Protein AF-A0A2N0L0F8-F1 (afdb_monomer)

Sequence (257 aa):
MRINDVKSLIRQDRSLMFETANQRRSFNNTVQGIMERSAPNRAYSHYPYYFHGVKHGVYRLLEEGHARLNSLHAENVEEERQLEQQERNRREAERRSFLQSRTEPPNLPDPVEFNGRRFVRDRSFTTRLKKIYGNSCQVCGSAIATFESVFDDNRGYAEVHHIRPLGSGHQGPDYPPNMLVLCPNHHAYFDLGTMALNPESLEVYCLELDGELHNKGGLTWVEPGHQFDSECLQYVWGLFRRKLVDHGVDISDAEPD

Foldseek 3Di:
DDPVVVVVVVVVVVVVVVVVVPVDPDDDDDPVSVVVVVDPDDDDDDDDDDDPDDPPPVVVVVVVVVVVVVVVVVVVVVVVVVVVVVVVVVVVVVVVCVVVVPPDDDDDDDDDDDDDDDDDADVVQVVVQQVVLLLAFQQPRDFDADPVCVVDVRRHDWDKAFLQDCDPPSNGDRHQLRIGTHHPVVSVQSVVLQWAADLPQRWIWGQDPVRAIDTSGHGPDDDPPRHHDSVSRVSSVVVSVVVCVVVVYDCCVVDDD

pLDDT: mean 77.43, std 22.07, range [33.34, 98.19]

Nearest PDB structures (foldseek):
  6ghs-assembly1_A-2  TM=9.081E-01  e=5.859E-09  Thermocrispum agreste
  7bkb-assembly1_H  TM=4.885E-01  e=6.587E+00  Methanospirillum hungatei JF-1

Structure (mmCIF, N/CA/C/O backbone):
data_AF-A0A2N0L0F8-F1
#
_entry.id   AF-A0A2N0L0F8-F1
#
loop_
_atom_site.group_PDB
_atom_site.id
_atom_site.type_symbol
_atom_site.label_atom_id
_atom_site.label_alt_id
_atom_site.label_comp_id
_atom_site.label_asym_id
_atom_site.label_entity_id
_atom_site.label_seq_id
_atom_site.pdbx_PDB_ins_code
_atom_site.Cartn_x
_atom_site.Cartn_y
_atom_site.Cartn_z
_atom_site.occupancy
_atom_site.B_iso_or_equiv
_atom_site.auth_seq_id
_atom_site.auth_comp_id
_atom_site.auth_asym_id
_atom_site.auth_atom_id
_atom_site.pdbx_PDB_model_num
ATOM 1 N N . MET A 1 1 ? 23.090 -44.173 -2.860 1.00 44.72 1 MET A N 1
ATOM 2 C CA . MET A 1 1 ? 22.824 -43.143 -1.835 1.00 44.72 1 MET A CA 1
ATOM 3 C C . MET A 1 1 ? 21.804 -42.183 -2.428 1.00 44.72 1 MET A C 1
ATOM 5 O O . MET A 1 1 ? 22.035 -41.732 -3.546 1.00 44.72 1 MET A O 1
ATOM 9 N N . ARG A 1 2 ? 20.623 -42.006 -1.820 1.00 36.94 2 ARG A N 1
ATOM 10 C CA . ARG A 1 2 ? 19.560 -41.179 -2.427 1.00 36.94 2 ARG A CA 1
ATOM 11 C C . ARG A 1 2 ? 19.852 -39.705 -2.132 1.00 36.94 2 ARG A C 1
ATOM 13 O O . ARG A 1 2 ? 20.447 -39.390 -1.111 1.00 36.94 2 ARG A O 1
ATOM 20 N N . ILE A 1 3 ? 19.400 -38.796 -2.997 1.00 38.19 3 ILE A N 1
ATOM 21 C CA . ILE A 1 3 ? 19.601 -37.332 -2.883 1.00 38.19 3 ILE A CA 1
ATOM 22 C C . ILE A 1 3 ? 19.158 -36.764 -1.514 1.00 38.19 3 ILE A C 1
ATOM 24 O O . ILE A 1 3 ? 19.690 -35.755 -1.054 1.00 38.19 3 ILE A O 1
ATOM 28 N N . ASN A 1 4 ? 18.240 -37.444 -0.823 1.00 39.44 4 ASN A N 1
ATOM 29 C CA . ASN A 1 4 ? 17.778 -37.057 0.512 1.00 39.44 4 ASN A CA 1
ATOM 30 C C . ASN A 1 4 ? 18.798 -37.342 1.633 1.00 39.44 4 ASN A C 1
ATOM 32 O O . ASN A 1 4 ? 18.760 -36.657 2.652 1.00 39.44 4 ASN A O 1
ATOM 36 N N . ASP A 1 5 ? 19.750 -38.256 1.426 1.00 44.94 5 ASP A N 1
ATOM 37 C CA . ASP A 1 5 ? 20.789 -38.598 2.412 1.00 44.94 5 ASP A CA 1
ATOM 38 C C . ASP A 1 5 ? 21.931 -37.561 2.429 1.00 44.94 5 ASP A C 1
ATOM 40 O O . ASP A 1 5 ? 22.636 -37.414 3.420 1.00 44.94 5 ASP A O 1
ATOM 44 N N . VAL A 1 6 ? 22.100 -36.792 1.346 1.00 44.88 6 VAL A N 1
ATOM 45 C CA . VAL A 1 6 ? 23.117 -35.726 1.246 1.00 44.88 6 VAL A CA 1
ATOM 46 C C . VAL A 1 6 ? 22.636 -34.436 1.927 1.00 44.88 6 VAL A C 1
ATOM 48 O O . VAL A 1 6 ? 23.426 -33.702 2.515 1.00 44.88 6 VAL A O 1
ATOM 51 N N . LYS A 1 7 ? 21.322 -34.174 1.922 1.00 40.56 7 LYS A N 1
ATOM 52 C CA . LYS A 1 7 ? 20.734 -32.973 2.542 1.00 40.56 7 LYS A CA 1
ATOM 53 C C . LYS A 1 7 ? 20.669 -33.044 4.075 1.00 40.56 7 LYS A C 1
ATOM 55 O O . LYS A 1 7 ? 20.693 -31.994 4.716 1.00 40.56 7 LYS A O 1
ATOM 60 N N . SER A 1 8 ? 20.608 -34.239 4.671 1.00 44.06 8 SER A N 1
ATOM 61 C CA . SER A 1 8 ? 20.637 -34.405 6.135 1.00 44.06 8 SER A CA 1
ATOM 62 C C . SER A 1 8 ? 22.043 -34.205 6.715 1.00 44.06 8 SER A C 1
ATOM 64 O O . SER A 1 8 ? 22.178 -33.566 7.756 1.00 44.06 8 SER A O 1
ATOM 66 N N . LEU A 1 9 ? 23.083 -34.641 5.995 1.00 39.16 9 LEU A N 1
ATOM 67 C CA . LEU A 1 9 ? 24.487 -34.435 6.368 1.00 39.16 9 LEU A CA 1
ATOM 68 C C . LEU A 1 9 ? 24.890 -32.950 6.321 1.00 39.16 9 LEU A C 1
ATOM 70 O O . LEU A 1 9 ? 25.533 -32.462 7.244 1.00 39.16 9 LEU A O 1
ATOM 74 N N . ILE A 1 10 ? 24.420 -32.194 5.321 1.00 41.56 10 ILE A N 1
ATOM 75 C CA . ILE A 1 10 ? 24.697 -30.747 5.202 1.00 41.56 10 ILE A CA 1
ATOM 76 C C . ILE A 1 10 ? 23.995 -29.922 6.305 1.00 41.56 10 ILE A C 1
ATOM 78 O O . ILE A 1 10 ? 24.484 -28.861 6.693 1.00 41.56 10 ILE A O 1
ATOM 82 N N . ARG A 1 11 ? 22.863 -30.396 6.852 1.00 43.34 11 ARG A N 1
ATOM 83 C CA . ARG A 1 11 ? 22.170 -29.721 7.970 1.00 43.34 11 ARG A CA 1
ATOM 84 C C . ARG A 1 11 ? 22.823 -29.971 9.330 1.00 43.34 11 ARG A C 1
ATOM 86 O O . ARG A 1 11 ? 22.827 -29.054 10.145 1.00 43.34 11 ARG A O 1
ATOM 93 N N . GLN A 1 12 ? 23.379 -31.159 9.570 1.00 43.59 12 GLN A N 1
ATOM 94 C CA . GLN A 1 12 ? 24.063 -31.466 10.834 1.00 43.59 12 GLN A CA 1
ATOM 95 C C . GLN A 1 12 ? 25.415 -30.745 10.965 1.00 43.59 12 GLN A C 1
ATOM 97 O O . GLN A 1 12 ? 25.785 -30.349 12.067 1.00 43.59 12 GLN A O 1
ATOM 102 N N . ASP A 1 13 ? 26.109 -30.481 9.853 1.00 40.56 13 ASP A N 1
ATOM 103 C CA . ASP A 1 13 ? 27.410 -29.794 9.875 1.00 40.56 13 ASP A CA 1
ATOM 104 C C . ASP A 1 13 ? 27.284 -28.273 10.129 1.00 40.56 13 ASP A C 1
ATOM 106 O O . ASP A 1 13 ? 28.128 -27.653 10.778 1.00 40.56 13 ASP A O 1
ATOM 110 N N . ARG A 1 14 ? 26.171 -27.647 9.702 1.00 41.19 14 ARG A N 1
ATOM 111 C CA . ARG A 1 14 ? 25.913 -26.216 9.968 1.00 41.19 14 ARG A CA 1
ATOM 112 C C . ARG A 1 14 ? 25.590 -25.915 11.434 1.00 41.19 14 ARG A C 1
ATOM 114 O O . ARG A 1 14 ? 25.925 -24.820 11.877 1.00 41.19 14 ARG A O 1
ATOM 121 N N . SER A 1 15 ? 24.988 -26.834 12.198 1.00 40.62 15 SER A N 1
ATOM 122 C CA . SER A 1 15 ? 24.676 -26.557 13.613 1.00 40.62 15 SER A CA 1
ATOM 123 C C . SER A 1 15 ? 25.917 -26.645 14.512 1.00 40.62 15 SER A C 1
ATOM 125 O O . SER A 1 15 ? 26.079 -25.818 15.405 1.00 40.62 15 SER A O 1
ATOM 127 N N . LEU A 1 16 ? 26.852 -27.557 14.217 1.00 39.66 16 LEU A N 1
ATOM 128 C CA . LEU A 1 16 ? 28.137 -27.675 14.927 1.00 39.66 16 LEU A CA 1
ATOM 129 C C . LEU A 1 16 ? 29.084 -26.485 14.660 1.00 39.66 16 LEU A C 1
ATOM 131 O O . LEU A 1 16 ? 29.829 -26.064 15.550 1.00 39.66 16 LEU A O 1
ATOM 135 N N . MET A 1 17 ? 29.022 -25.893 13.462 1.00 38.16 17 MET A N 1
ATOM 136 C CA . MET A 1 17 ? 29.807 -24.700 13.107 1.00 38.16 17 MET A CA 1
ATOM 137 C C . MET A 1 17 ? 29.297 -23.405 13.771 1.00 38.16 17 MET A C 1
ATOM 139 O O . MET A 1 17 ? 30.093 -22.509 14.045 1.00 38.16 17 MET A O 1
ATOM 143 N N . PHE A 1 18 ? 27.996 -23.289 14.067 1.00 37.62 18 PHE A N 1
ATOM 144 C CA . PHE A 1 18 ? 27.426 -22.080 14.683 1.00 37.62 18 PHE A CA 1
ATOM 145 C C . PHE A 1 18 ? 27.544 -22.042 16.218 1.00 37.62 18 PHE A C 1
ATOM 147 O O . PHE A 1 18 ? 27.734 -20.962 16.782 1.00 37.62 18 PHE A O 1
ATOM 154 N N . GLU A 1 19 ? 27.519 -23.186 16.910 1.00 35.41 19 GLU A N 1
ATOM 155 C CA . GLU A 1 19 ? 27.662 -23.215 18.379 1.00 35.41 19 GLU A CA 1
ATOM 156 C C . GLU A 1 19 ? 29.094 -22.914 18.853 1.00 35.41 19 GLU A C 1
ATOM 158 O O . GLU A 1 19 ? 29.291 -22.312 19.910 1.00 35.41 19 GLU A O 1
ATOM 163 N N . THR A 1 20 ? 30.112 -23.228 18.046 1.00 37.69 20 THR A N 1
ATOM 164 C CA . THR A 1 20 ? 31.511 -22.877 18.357 1.00 37.69 20 THR A CA 1
ATOM 165 C C . THR A 1 20 ? 31.854 -21.414 18.042 1.00 37.69 20 THR A C 1
ATOM 167 O O . THR A 1 20 ? 32.799 -20.866 18.617 1.00 37.69 20 THR A O 1
ATOM 170 N N . ALA A 1 21 ? 31.063 -20.743 17.196 1.00 37.97 21 ALA A N 1
ATOM 171 C CA . ALA A 1 21 ? 31.288 -19.356 16.788 1.00 37.97 21 ALA A CA 1
ATOM 172 C C . ALA A 1 21 ? 30.823 -18.319 17.832 1.00 37.97 21 ALA A C 1
ATOM 174 O O . ALA A 1 21 ? 31.361 -17.212 17.878 1.00 37.97 21 ALA A O 1
ATOM 175 N N . ASN A 1 22 ? 29.877 -18.664 18.715 1.00 35.78 22 ASN A N 1
ATOM 176 C CA . ASN A 1 22 ? 29.255 -17.700 19.637 1.00 35.78 22 ASN A CA 1
ATOM 177 C C . ASN A 1 22 ? 29.920 -17.590 21.028 1.00 35.78 22 ASN A C 1
ATOM 179 O O . ASN A 1 22 ? 29.546 -16.724 21.816 1.00 35.78 22 ASN A O 1
ATOM 183 N N . GLN A 1 23 ? 30.951 -18.392 21.332 1.00 37.41 23 GLN A N 1
ATOM 184 C CA . GLN A 1 23 ? 31.723 -18.274 22.587 1.00 37.41 23 GLN A CA 1
ATOM 185 C C . GLN A 1 23 ? 32.958 -17.359 22.501 1.00 37.41 23 GLN A C 1
ATOM 187 O O . GLN A 1 23 ? 33.715 -17.243 23.464 1.00 37.41 23 GLN A O 1
ATOM 192 N N . ARG A 1 24 ? 33.183 -16.663 21.381 1.00 36.41 24 ARG A N 1
ATOM 193 C CA . ARG A 1 24 ? 34.299 -15.708 21.245 1.00 36.41 24 ARG A CA 1
ATOM 194 C C . ARG A 1 24 ? 33.826 -14.362 20.711 1.00 36.41 24 ARG A C 1
ATOM 196 O O . ARG A 1 24 ? 34.241 -13.916 19.646 1.00 36.41 24 ARG A O 1
ATOM 203 N N . ARG A 1 25 ? 32.965 -13.685 21.476 1.00 37.09 25 ARG A N 1
ATOM 204 C CA . ARG A 1 25 ? 32.738 -12.246 21.292 1.00 37.09 25 ARG A CA 1
ATOM 205 C C . ARG A 1 25 ? 33.947 -11.440 21.777 1.00 37.09 25 ARG A C 1
ATOM 207 O O . ARG A 1 25 ? 34.487 -11.696 22.848 1.00 37.09 25 ARG A O 1
ATOM 214 N N . SER A 1 26 ? 34.245 -10.406 20.990 1.00 41.53 26 SER A N 1
ATOM 215 C CA . SER A 1 26 ? 35.153 -9.279 21.233 1.00 41.53 26 SER A CA 1
ATOM 216 C C . SER A 1 26 ? 36.640 -9.507 20.968 1.00 41.53 26 SER A C 1
ATOM 218 O O . SER A 1 26 ? 37.426 -9.610 21.899 1.00 41.53 26 SER A O 1
ATOM 220 N N . PHE A 1 27 ? 37.046 -9.452 19.694 1.00 37.75 27 PHE A N 1
ATOM 221 C CA . PHE A 1 27 ? 38.357 -8.904 19.334 1.00 37.75 27 PHE A CA 1
ATOM 222 C C . PHE A 1 27 ? 38.258 -8.140 18.007 1.00 37.75 27 PHE A C 1
ATOM 224 O O . PHE A 1 27 ? 37.829 -8.688 16.996 1.00 37.75 27 PHE A O 1
ATOM 231 N N . ASN A 1 28 ? 38.645 -6.863 18.019 1.00 41.75 28 ASN A N 1
ATOM 232 C CA . ASN A 1 28 ? 38.637 -5.983 16.850 1.00 41.75 28 ASN A CA 1
ATOM 233 C C . ASN A 1 28 ? 39.535 -6.533 15.718 1.00 41.75 28 ASN A C 1
ATOM 235 O O . ASN A 1 28 ? 40.687 -6.918 15.946 1.00 41.75 28 ASN A O 1
ATOM 239 N N . ASN A 1 29 ? 38.998 -6.538 14.493 1.00 48.78 29 ASN A N 1
ATOM 240 C CA . ASN A 1 29 ? 39.645 -7.006 13.260 1.00 48.78 29 ASN A CA 1
ATOM 241 C C . ASN A 1 29 ? 40.185 -5.834 12.427 1.00 48.78 29 ASN A C 1
ATOM 243 O O . ASN A 1 29 ? 39.795 -5.626 11.282 1.00 48.78 29 ASN A O 1
ATOM 247 N N . THR A 1 30 ? 41.099 -5.051 12.992 1.00 51.59 30 THR A N 1
ATOM 248 C CA . THR A 1 30 ? 41.961 -4.165 12.197 1.00 51.59 30 THR A CA 1
ATOM 249 C C . THR A 1 30 ? 43.199 -4.932 11.728 1.00 51.59 30 THR A C 1
ATOM 251 O O . THR A 1 30 ? 43.732 -5.769 12.458 1.00 51.59 30 THR A O 1
ATOM 254 N N . VAL A 1 31 ? 43.691 -4.630 10.518 1.00 44.66 31 VAL A N 1
ATOM 255 C CA . VAL A 1 31 ? 44.901 -5.245 9.922 1.00 44.66 31 VAL A CA 1
ATOM 256 C C . VAL A 1 31 ? 46.109 -5.136 10.866 1.00 44.66 31 VAL A C 1
ATOM 258 O O . VAL A 1 31 ? 46.883 -6.080 11.011 1.00 44.66 31 VAL A O 1
ATOM 261 N N . GLN A 1 32 ? 46.202 -4.031 11.610 1.00 44.00 32 GLN A N 1
ATOM 262 C CA . GLN A 1 32 ? 47.229 -3.801 12.628 1.00 44.00 32 GLN A CA 1
ATOM 263 C C . GLN A 1 32 ? 47.107 -4.749 13.838 1.00 44.00 32 GLN A C 1
ATOM 265 O O . GLN A 1 32 ? 48.113 -5.273 14.309 1.00 44.00 32 GLN A O 1
ATOM 270 N N . GLY A 1 33 ? 45.884 -5.087 14.265 1.00 46.00 33 GLY A N 1
ATOM 271 C CA . GLY A 1 33 ? 45.647 -6.069 15.330 1.00 46.00 33 GLY A CA 1
ATOM 272 C C . GLY A 1 33 ? 45.982 -7.509 14.922 1.00 46.00 33 GLY A C 1
ATOM 273 O O . GLY A 1 33 ? 46.283 -8.345 15.771 1.00 46.00 33 GLY A O 1
ATOM 274 N N . ILE A 1 34 ? 45.971 -7.819 13.621 1.00 51.53 34 ILE A N 1
ATOM 275 C CA . ILE A 1 34 ? 46.416 -9.115 13.084 1.00 51.53 34 ILE A CA 1
ATOM 276 C C . ILE A 1 34 ? 47.955 -9.186 13.050 1.00 51.53 34 ILE A C 1
ATOM 278 O O . ILE A 1 34 ? 48.530 -10.229 13.370 1.00 51.53 34 ILE A O 1
ATOM 282 N N . MET A 1 35 ? 48.632 -8.071 12.759 1.00 43.69 35 MET A N 1
ATOM 283 C CA . MET A 1 35 ? 50.098 -7.991 12.770 1.00 43.69 35 MET A CA 1
ATOM 284 C C . MET A 1 35 ? 50.695 -8.032 14.185 1.00 43.69 35 MET A C 1
ATOM 286 O O . MET A 1 35 ? 51.670 -8.746 14.406 1.00 43.69 35 MET A O 1
ATOM 290 N N . GLU A 1 36 ? 50.083 -7.375 15.174 1.00 46.53 36 GLU A N 1
ATOM 291 C CA . GLU A 1 36 ? 50.548 -7.425 16.574 1.00 46.53 36 GLU A CA 1
ATOM 292 C C . GLU A 1 36 ? 50.383 -8.817 17.210 1.00 46.53 36 GLU A C 1
ATOM 294 O O . GLU A 1 36 ? 51.212 -9.238 18.018 1.00 46.53 36 GLU A O 1
ATOM 299 N N . ARG A 1 37 ? 49.378 -9.597 16.780 1.00 47.88 37 ARG A N 1
ATOM 300 C CA . ARG A 1 37 ? 49.218 -11.016 17.163 1.00 47.88 37 ARG A CA 1
ATOM 301 C C . ARG A 1 37 ? 50.302 -11.935 16.589 1.00 47.88 37 ARG A C 1
ATOM 303 O O . ARG A 1 37 ? 50.449 -13.060 17.060 1.00 47.88 37 ARG A O 1
ATOM 310 N N . SER A 1 38 ? 51.054 -11.452 15.604 1.00 46.53 38 SER A N 1
ATOM 311 C CA . SER A 1 38 ? 52.116 -12.189 14.915 1.00 46.53 38 SER A CA 1
ATOM 312 C C . SER A 1 38 ? 53.516 -11.853 15.458 1.00 46.53 38 SER A C 1
ATOM 314 O O . SER A 1 38 ? 54.516 -12.303 14.900 1.00 46.53 38 SER A O 1
ATOM 316 N N . ALA A 1 39 ? 53.612 -11.075 16.546 1.00 37.06 39 ALA A N 1
ATOM 317 C CA . ALA A 1 39 ? 54.884 -10.720 17.169 1.00 37.06 39 ALA A CA 1
ATOM 318 C C . ALA A 1 39 ? 55.604 -11.962 17.761 1.00 37.06 39 ALA A C 1
ATOM 320 O O . ALA A 1 39 ? 54.985 -12.766 18.464 1.00 37.06 39 ALA A O 1
ATOM 321 N N . PRO A 1 40 ? 56.923 -12.125 17.539 1.00 41.53 40 PRO A N 1
ATOM 322 C CA . PRO A 1 40 ? 57.648 -13.396 17.679 1.00 41.53 40 PRO A CA 1
ATOM 323 C C . PRO A 1 40 ? 58.003 -13.813 19.122 1.00 41.53 40 PRO A C 1
ATOM 325 O O . PRO A 1 40 ? 58.909 -14.617 19.315 1.00 41.53 40 PRO A O 1
ATOM 328 N N . ASN A 1 41 ? 57.322 -13.298 20.152 1.00 43.06 41 ASN A N 1
ATOM 329 C CA . ASN A 1 41 ? 57.756 -13.450 21.548 1.00 43.06 41 ASN A CA 1
ATOM 330 C C . ASN A 1 41 ? 56.686 -14.046 22.479 1.00 43.06 41 ASN A C 1
ATOM 332 O O . ASN A 1 41 ? 56.414 -13.527 23.561 1.00 43.06 41 ASN A O 1
ATOM 336 N N . ARG A 1 42 ? 56.093 -15.182 22.087 1.00 36.28 42 ARG A N 1
ATOM 337 C CA . ARG A 1 42 ? 55.378 -16.060 23.028 1.00 36.28 42 ARG A CA 1
ATOM 338 C C . ARG A 1 42 ? 56.147 -17.370 23.173 1.00 36.28 42 ARG A C 1
ATOM 340 O O . ARG A 1 42 ? 56.314 -18.106 22.206 1.00 36.28 42 ARG A O 1
ATOM 347 N N . ALA A 1 43 ? 56.640 -17.612 24.387 1.00 35.94 43 ALA A N 1
ATOM 348 C CA . ALA A 1 43 ? 57.434 -18.776 24.753 1.00 35.94 43 ALA A CA 1
ATOM 349 C C . ALA A 1 43 ? 56.709 -20.074 24.365 1.00 35.94 43 ALA A C 1
ATOM 351 O O . ALA A 1 43 ? 55.659 -20.408 24.918 1.00 35.94 43 ALA A O 1
ATOM 352 N N . TYR A 1 44 ? 57.280 -20.791 23.397 1.00 36.78 44 TYR A N 1
ATOM 353 C CA . TYR A 1 44 ? 56.867 -22.141 23.046 1.00 36.78 44 TYR A CA 1
ATOM 354 C C . TYR A 1 44 ? 57.127 -23.054 24.245 1.00 36.78 44 TYR A C 1
ATOM 356 O O . TYR A 1 44 ? 58.271 -23.278 24.641 1.00 36.78 44 TYR A O 1
ATOM 364 N N . SER A 1 45 ? 56.049 -23.579 24.826 1.00 34.62 45 SER A N 1
ATOM 365 C CA . SER A 1 45 ? 56.124 -24.707 25.746 1.00 34.62 45 SER A CA 1
ATOM 366 C C . SER A 1 45 ? 56.736 -25.893 24.997 1.00 34.62 45 SER A C 1
ATOM 368 O O . SER A 1 45 ? 56.239 -26.324 23.956 1.00 34.62 45 SER A O 1
ATOM 370 N N . HIS A 1 46 ? 57.874 -26.344 25.513 1.00 35.81 46 HIS A N 1
ATOM 371 C CA . HIS A 1 46 ? 58.673 -27.464 25.042 1.00 35.81 46 HIS A CA 1
ATOM 372 C C . HIS A 1 46 ? 57.818 -28.723 24.803 1.00 35.81 46 HIS A C 1
ATOM 374 O O . HIS A 1 46 ? 57.337 -29.332 25.755 1.00 35.81 46 HIS A O 1
ATOM 380 N N . TYR A 1 47 ? 57.734 -29.181 23.551 1.00 33.34 47 TYR A N 1
ATOM 381 C CA . TYR A 1 47 ? 57.546 -30.602 23.241 1.00 33.34 47 TYR A CA 1
ATOM 382 C C . TYR A 1 47 ? 58.750 -31.076 22.412 1.00 33.34 47 TYR A C 1
ATOM 384 O O . TYR A 1 47 ? 58.949 -30.591 21.294 1.00 33.34 47 TYR A O 1
ATOM 392 N N . PRO A 1 48 ? 59.623 -31.942 22.960 1.00 37.69 48 PRO A N 1
ATOM 393 C CA . PRO A 1 48 ? 60.958 -32.142 22.421 1.00 37.69 48 PRO A CA 1
ATOM 394 C C . PRO A 1 48 ? 61.019 -33.381 21.529 1.00 37.69 48 PRO A C 1
ATOM 396 O O . PRO A 1 48 ? 61.238 -34.459 22.049 1.00 37.69 48 PRO A O 1
ATOM 399 N N . TYR A 1 49 ? 60.927 -33.245 20.204 1.00 35.03 49 TYR A N 1
ATOM 400 C CA . TYR A 1 49 ? 61.533 -34.227 19.288 1.00 35.03 49 TYR A CA 1
ATOM 401 C C . TYR A 1 49 ? 62.000 -33.546 17.993 1.00 35.03 49 TYR A C 1
ATOM 403 O O . TYR A 1 49 ? 61.217 -33.219 17.101 1.00 35.03 49 TYR A O 1
ATOM 411 N N . TYR A 1 50 ? 63.314 -33.331 17.896 1.00 39.41 50 TYR A N 1
ATOM 412 C CA . TYR A 1 50 ? 63.998 -33.013 16.646 1.00 39.41 50 TYR A CA 1
ATOM 413 C C . TYR A 1 50 ? 64.040 -34.270 15.768 1.00 39.41 50 TYR A C 1
ATOM 415 O O . TYR A 1 50 ? 64.764 -35.211 16.076 1.00 39.41 50 TYR A O 1
ATOM 423 N N . PHE A 1 51 ? 63.319 -34.258 14.647 1.00 33.41 51 PHE A N 1
ATOM 424 C CA . PHE A 1 51 ? 63.589 -35.134 13.504 1.00 33.41 51 PHE A CA 1
ATOM 425 C C . PHE A 1 51 ? 64.144 -34.270 12.361 1.00 33.41 51 PHE A C 1
ATOM 427 O O . PHE A 1 51 ? 63.431 -33.459 11.765 1.00 33.41 51 PHE A O 1
ATOM 434 N N . HIS A 1 52 ? 65.449 -34.393 12.110 1.00 39.78 52 HIS A N 1
ATOM 435 C CA . HIS A 1 52 ? 66.135 -33.834 10.944 1.00 39.78 52 HIS A CA 1
ATOM 436 C C . HIS A 1 52 ? 65.693 -34.586 9.674 1.00 39.78 52 HIS A C 1
ATOM 438 O O . HIS A 1 52 ? 65.709 -35.813 9.663 1.00 39.78 52 HIS A O 1
ATOM 444 N N . GLY A 1 53 ? 65.339 -33.864 8.601 1.00 43.22 53 GLY A N 1
ATOM 445 C CA . GLY A 1 53 ? 65.432 -34.403 7.231 1.00 43.22 53 GLY A CA 1
ATOM 446 C C . GLY A 1 53 ? 64.226 -34.283 6.289 1.00 43.22 53 GLY A C 1
ATOM 447 O O . GLY A 1 53 ? 64.433 -34.377 5.087 1.00 43.22 53 GLY A O 1
ATOM 448 N N . VAL A 1 54 ? 62.992 -34.033 6.754 1.00 44.41 54 VAL A N 1
ATOM 449 C CA . VAL A 1 54 ? 61.790 -34.105 5.868 1.00 44.41 54 VAL A CA 1
ATOM 450 C C . VAL A 1 54 ? 61.032 -32.768 5.726 1.00 44.41 54 VAL A C 1
ATOM 452 O O . VAL A 1 54 ? 60.098 -32.639 4.936 1.00 44.41 54 VAL A O 1
ATOM 455 N N . LYS A 1 55 ? 61.449 -31.712 6.439 1.00 44.88 55 LYS A N 1
ATOM 456 C CA . LYS A 1 55 ? 60.650 -30.477 6.574 1.00 44.88 55 LYS A CA 1
ATOM 457 C C . LYS A 1 55 ? 60.625 -29.534 5.361 1.00 44.88 55 LYS A C 1
ATOM 459 O O . LYS A 1 55 ? 59.754 -28.682 5.318 1.00 44.88 55 LYS A O 1
ATOM 464 N N . HIS A 1 56 ? 61.483 -29.678 4.352 1.00 45.84 56 HIS A N 1
ATOM 465 C CA . HIS A 1 56 ? 61.425 -28.784 3.179 1.00 45.84 56 HIS A CA 1
ATOM 466 C C . HIS A 1 56 ? 60.514 -29.280 2.049 1.00 45.84 56 HIS A C 1
ATOM 468 O O . HIS A 1 56 ? 59.990 -28.463 1.300 1.00 45.84 56 HIS A O 1
ATOM 474 N N . GLY A 1 57 ? 60.305 -30.594 1.920 1.00 48.62 57 GLY A N 1
ATOM 475 C CA . GLY A 1 57 ? 59.459 -31.156 0.861 1.00 48.62 57 GLY A CA 1
ATOM 476 C C . GLY A 1 57 ? 57.968 -30.986 1.149 1.00 48.62 57 GLY A C 1
ATOM 477 O O . GLY A 1 57 ? 57.218 -30.566 0.279 1.00 48.62 57 GLY A O 1
ATOM 478 N N . VAL A 1 58 ? 57.545 -31.251 2.390 1.00 51.78 58 VAL A N 1
ATOM 479 C CA . VAL A 1 58 ? 56.123 -31.219 2.779 1.00 51.78 58 VAL A CA 1
ATOM 480 C C . VAL A 1 58 ? 55.567 -29.791 2.805 1.00 51.78 58 VAL A C 1
ATOM 482 O O . VAL A 1 58 ? 54.471 -29.567 2.306 1.00 51.78 58 VAL A O 1
ATOM 485 N N . TYR A 1 59 ? 56.328 -28.812 3.310 1.00 51.66 59 TYR A N 1
ATOM 486 C CA . TYR A 1 59 ? 55.911 -27.402 3.276 1.00 51.66 59 TYR A CA 1
ATOM 487 C C . TYR A 1 59 ? 55.823 -26.866 1.842 1.00 51.66 59 TYR A C 1
ATOM 489 O O . TYR A 1 59 ? 54.842 -26.214 1.505 1.00 51.66 59 TYR A O 1
ATOM 497 N N . ARG A 1 60 ? 56.776 -27.225 0.971 1.00 49.22 60 ARG A N 1
ATOM 498 C CA . ARG A 1 60 ? 56.745 -26.842 -0.447 1.00 49.22 60 ARG A CA 1
ATOM 499 C C . ARG A 1 60 ? 55.543 -27.446 -1.182 1.00 49.22 60 ARG A C 1
ATOM 501 O O . ARG A 1 60 ? 54.873 -26.745 -1.926 1.00 49.22 60 ARG A O 1
ATOM 508 N N . LEU A 1 61 ? 55.221 -28.717 -0.924 1.00 59.28 61 LEU A N 1
ATOM 509 C CA . LEU A 1 61 ? 54.033 -29.372 -1.488 1.00 59.28 61 LEU A CA 1
ATOM 510 C C . LEU A 1 61 ? 52.721 -28.730 -1.004 1.00 59.28 61 LEU A C 1
ATOM 512 O O . LEU A 1 61 ? 51.773 -28.634 -1.779 1.00 59.28 61 LEU A O 1
ATOM 516 N N . LEU A 1 62 ? 52.660 -28.271 0.250 1.00 61.66 62 LEU A N 1
ATOM 517 C CA . LEU A 1 62 ? 51.502 -27.546 0.785 1.00 61.66 62 LEU A CA 1
ATOM 518 C C . LEU A 1 62 ? 51.368 -26.140 0.182 1.00 61.66 62 LEU A C 1
ATOM 520 O O . LEU A 1 62 ? 50.263 -25.738 -0.166 1.00 61.66 62 LEU A O 1
ATOM 524 N N . GLU A 1 63 ? 52.471 -25.409 0.012 1.00 60.81 63 GLU A N 1
ATOM 525 C CA . GLU A 1 63 ? 52.479 -24.093 -0.646 1.00 60.81 63 GLU A CA 1
ATOM 526 C C . GLU A 1 63 ? 52.074 -24.196 -2.120 1.00 60.81 63 GLU A C 1
ATOM 528 O O . GLU A 1 63 ? 51.205 -23.454 -2.578 1.00 60.81 63 GLU A O 1
ATOM 533 N N . GLU A 1 64 ? 52.632 -25.166 -2.849 1.00 67.44 64 GLU A N 1
ATOM 534 C CA . GLU A 1 64 ? 52.246 -25.457 -4.231 1.00 67.44 64 GLU A CA 1
ATOM 535 C C . GLU A 1 64 ? 50.782 -25.916 -4.327 1.00 67.44 64 GLU A C 1
ATOM 537 O O . GLU A 1 64 ? 50.081 -25.547 -5.267 1.00 67.44 64 GLU A O 1
ATOM 542 N N . GLY A 1 65 ? 50.299 -26.695 -3.354 1.00 66.69 65 GLY A N 1
ATOM 543 C CA . GLY A 1 65 ? 48.904 -27.127 -3.267 1.00 66.69 65 GLY A CA 1
ATOM 544 C C . GLY A 1 65 ? 47.934 -25.969 -3.022 1.00 66.69 65 GLY A C 1
ATOM 545 O O . GLY A 1 65 ? 46.936 -25.848 -3.731 1.00 66.69 65 GLY A O 1
ATOM 546 N N . HIS A 1 66 ? 48.240 -25.076 -2.077 1.00 67.12 66 HIS A N 1
ATOM 547 C CA . HIS A 1 66 ? 47.445 -23.872 -1.819 1.00 67.12 66 HIS A CA 1
ATOM 548 C C . HIS A 1 66 ? 47.469 -22.899 -3.001 1.00 67.12 66 HIS A C 1
ATOM 550 O O . HIS A 1 66 ? 46.429 -22.348 -3.352 1.00 67.12 66 HIS A O 1
ATOM 556 N N . ALA A 1 67 ? 48.618 -22.717 -3.658 1.00 69.19 67 ALA A N 1
ATOM 557 C CA . ALA A 1 67 ? 48.715 -21.890 -4.858 1.00 69.19 67 ALA A CA 1
ATOM 558 C C . ALA A 1 67 ? 47.837 -22.436 -5.998 1.00 69.19 67 ALA A C 1
ATOM 560 O O . ALA A 1 67 ? 47.118 -21.670 -6.636 1.00 69.19 67 ALA A O 1
ATOM 561 N N . ARG A 1 68 ? 47.828 -23.762 -6.207 1.00 72.44 68 ARG A N 1
ATOM 562 C CA . ARG A 1 68 ? 46.946 -24.417 -7.191 1.00 72.44 68 ARG A CA 1
ATOM 563 C C . ARG A 1 68 ? 45.469 -24.260 -6.838 1.00 72.44 68 ARG A C 1
ATOM 565 O O . ARG A 1 68 ? 44.685 -23.924 -7.716 1.00 72.44 68 ARG A O 1
ATOM 572 N N . LEU A 1 69 ? 45.087 -24.465 -5.575 1.00 68.94 69 LEU A N 1
ATOM 573 C CA . LEU A 1 69 ? 43.698 -24.286 -5.130 1.00 68.94 69 LEU A CA 1
ATOM 574 C C . LEU A 1 69 ? 43.224 -22.835 -5.287 1.00 68.94 69 LEU A C 1
ATOM 576 O O . LEU A 1 69 ? 42.115 -22.611 -5.759 1.00 68.94 69 LEU A O 1
ATOM 580 N N . ASN A 1 70 ? 44.069 -21.857 -4.957 1.00 72.62 70 ASN A N 1
ATOM 581 C CA . ASN A 1 70 ? 43.753 -20.441 -5.144 1.00 72.62 70 ASN A CA 1
ATOM 582 C C . ASN A 1 70 ? 43.630 -20.068 -6.630 1.00 72.62 70 ASN A C 1
ATOM 584 O O . ASN A 1 70 ? 42.743 -19.293 -6.974 1.00 72.62 70 ASN A O 1
ATOM 588 N N . SER A 1 71 ? 44.473 -20.634 -7.507 1.00 74.75 71 SER A N 1
ATOM 589 C CA . SER A 1 71 ? 44.367 -20.443 -8.965 1.00 74.75 71 SER A CA 1
ATOM 590 C C . SER A 1 71 ? 43.058 -21.010 -9.506 1.00 74.75 71 SER A C 1
ATOM 592 O O . SER A 1 71 ? 42.323 -20.301 -10.181 1.00 74.75 71 SER A O 1
ATOM 594 N N . LEU A 1 72 ? 42.714 -22.248 -9.132 1.00 74.06 72 LEU A N 1
ATOM 595 C CA . LEU A 1 72 ? 41.456 -22.884 -9.533 1.00 74.06 72 LEU A CA 1
ATOM 596 C C . LEU A 1 72 ? 40.235 -22.111 -9.018 1.00 74.06 72 LEU A C 1
ATOM 598 O O . LEU A 1 72 ? 39.255 -21.951 -9.735 1.00 74.06 72 LEU A O 1
ATOM 602 N N . HIS A 1 73 ? 40.284 -21.602 -7.783 1.00 77.69 73 HIS A N 1
ATOM 603 C CA . HIS A 1 73 ? 39.211 -20.766 -7.250 1.00 77.69 73 HIS A CA 1
ATOM 604 C C . HIS A 1 73 ? 39.082 -19.441 -8.016 1.00 77.69 73 HIS A C 1
ATOM 606 O O . HIS A 1 73 ? 37.969 -19.044 -8.342 1.00 77.69 73 HIS A O 1
ATOM 612 N N . ALA A 1 74 ? 40.199 -18.784 -8.345 1.00 74.50 74 ALA A N 1
ATOM 613 C CA . ALA A 1 74 ? 40.195 -17.552 -9.132 1.00 74.50 74 ALA A CA 1
ATOM 614 C C . ALA A 1 74 ? 39.660 -17.769 -10.559 1.00 74.50 74 ALA A C 1
ATOM 616 O O . ALA A 1 74 ? 38.895 -16.943 -11.050 1.00 74.50 74 ALA A O 1
ATOM 617 N N . GLU A 1 75 ? 40.018 -18.886 -11.196 1.00 79.69 75 GLU A N 1
ATOM 618 C CA . GLU A 1 75 ? 39.504 -19.281 -12.512 1.00 79.69 75 GLU A CA 1
ATOM 619 C C . GLU A 1 75 ? 37.989 -19.534 -12.472 1.00 79.69 75 GLU A C 1
ATOM 621 O O . GLU A 1 75 ? 37.265 -18.967 -13.287 1.00 79.69 75 GLU A O 1
ATOM 626 N N . ASN A 1 76 ? 37.492 -20.280 -11.476 1.00 82.31 76 ASN A N 1
ATOM 627 C CA . ASN A 1 76 ? 36.055 -20.533 -11.310 1.00 82.31 76 ASN A CA 1
ATOM 628 C C . ASN A 1 76 ? 35.257 -19.238 -11.065 1.00 82.31 76 ASN A C 1
ATOM 630 O O . ASN A 1 76 ? 34.186 -19.057 -11.635 1.00 82.31 76 ASN A O 1
ATOM 634 N N . VAL A 1 77 ? 35.782 -18.318 -10.245 1.00 87.50 77 VAL A N 1
ATOM 635 C CA . VAL A 1 77 ? 35.136 -17.018 -9.978 1.00 87.50 77 VAL A CA 1
ATOM 636 C C . VAL A 1 77 ? 35.084 -16.152 -11.241 1.00 87.50 77 VAL A C 1
ATOM 638 O O . VAL A 1 77 ? 34.088 -15.470 -11.486 1.00 87.50 77 VAL A O 1
ATOM 641 N N . GLU A 1 78 ? 36.139 -16.162 -12.056 1.00 89.62 78 GLU A N 1
ATOM 642 C CA . GLU A 1 78 ? 36.167 -15.415 -13.316 1.00 89.62 78 GLU A CA 1
ATOM 643 C C . GLU A 1 78 ? 35.211 -16.026 -14.356 1.00 89.62 78 GLU A C 1
ATOM 645 O O . GLU A 1 78 ? 34.512 -15.286 -15.049 1.00 89.62 78 GLU A O 1
ATOM 650 N N . GLU A 1 79 ? 35.104 -17.355 -14.421 1.00 87.12 79 GLU A N 1
ATOM 651 C CA . GLU A 1 79 ? 34.137 -18.050 -15.279 1.00 87.12 79 GLU A CA 1
ATOM 652 C C . GLU A 1 79 ? 32.685 -17.736 -14.875 1.00 87.12 79 GLU A C 1
ATOM 654 O O . GLU A 1 79 ? 31.878 -17.353 -15.727 1.00 87.12 79 GLU A O 1
ATOM 659 N N . GLU A 1 80 ? 32.358 -17.789 -13.578 1.00 88.00 80 GLU A N 1
ATOM 660 C CA . GLU A 1 80 ? 31.044 -17.385 -13.052 1.00 88.00 80 GLU A CA 1
ATOM 661 C C . GLU A 1 80 ? 30.712 -15.933 -13.427 1.00 88.00 80 GLU A C 1
ATOM 663 O O . GLU A 1 80 ? 29.626 -1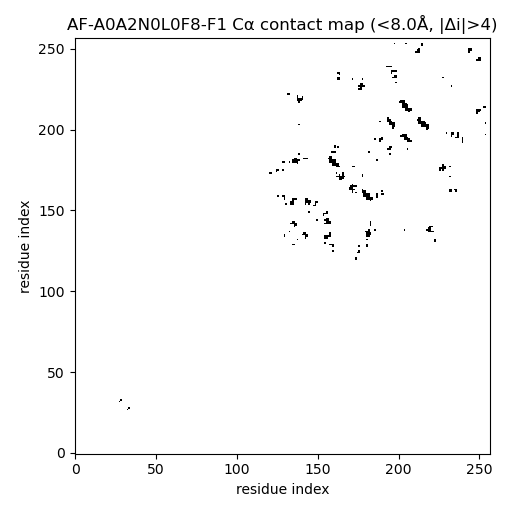5.637 -13.936 1.00 88.00 80 GLU A O 1
ATOM 668 N N . ARG A 1 81 ? 31.676 -15.019 -13.270 1.00 90.44 81 ARG A N 1
ATOM 669 C CA . ARG A 1 81 ? 31.513 -13.603 -13.622 1.00 90.44 81 ARG A CA 1
ATOM 670 C C . ARG A 1 81 ? 31.276 -13.394 -15.119 1.00 90.44 81 ARG A C 1
ATOM 672 O O . ARG A 1 81 ? 30.480 -12.529 -15.501 1.00 90.44 81 ARG A O 1
ATOM 679 N N . GLN A 1 82 ? 31.952 -14.166 -15.971 1.00 93.19 82 GLN A N 1
ATOM 680 C CA . GLN A 1 82 ? 31.769 -14.127 -17.422 1.00 93.19 82 GLN A CA 1
ATOM 681 C C . GLN A 1 82 ? 30.389 -14.644 -17.828 1.00 93.19 82 GLN A C 1
ATOM 683 O O . GLN A 1 82 ? 29.740 -14.012 -18.664 1.00 93.19 82 GLN A O 1
ATOM 688 N N . LEU A 1 83 ? 29.909 -15.728 -17.213 1.00 93.00 83 LEU A N 1
ATOM 689 C CA . LEU A 1 83 ? 28.562 -16.255 -17.443 1.00 93.00 83 LEU A CA 1
ATOM 690 C C . LEU A 1 83 ? 27.489 -15.239 -17.037 1.00 93.00 83 LEU A C 1
ATOM 692 O O . LEU A 1 83 ? 26.599 -14.934 -17.835 1.00 93.00 83 LEU A O 1
ATOM 696 N N . GLU A 1 84 ? 27.609 -14.633 -15.854 1.00 91.81 84 GLU A N 1
ATOM 697 C CA . GLU A 1 84 ? 26.707 -13.559 -15.432 1.00 91.81 84 GLU A CA 1
ATOM 698 C C . GLU A 1 84 ? 26.720 -12.377 -16.408 1.00 91.81 84 GLU A C 1
ATOM 700 O O . GLU A 1 84 ? 25.672 -11.812 -16.731 1.00 91.81 84 GLU A O 1
ATOM 705 N N . GLN A 1 85 ? 27.902 -11.984 -16.893 1.00 94.31 85 GLN A N 1
ATOM 706 C CA . GLN A 1 85 ? 28.023 -10.880 -17.837 1.00 94.31 85 GLN A CA 1
ATOM 707 C C . GLN A 1 85 ? 27.399 -11.220 -19.193 1.00 94.31 85 GLN A C 1
ATOM 709 O O . GLN A 1 85 ? 26.721 -10.374 -19.780 1.00 94.31 85 GLN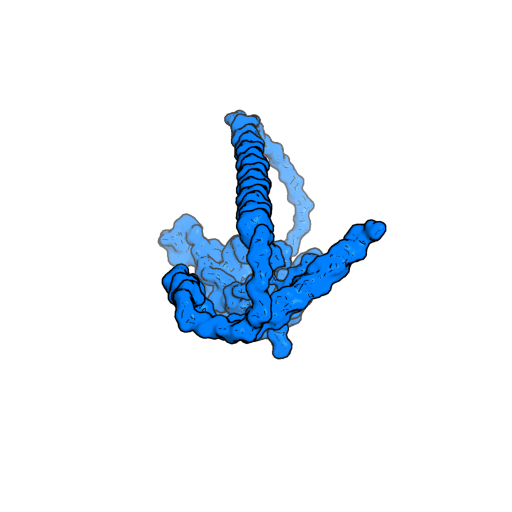 A O 1
ATOM 714 N N . GLN A 1 86 ? 27.588 -12.445 -19.684 1.00 93.81 86 GLN A N 1
ATOM 715 C CA . GLN A 1 86 ? 26.951 -12.922 -20.909 1.00 93.81 86 GLN A CA 1
ATOM 716 C C . GLN A 1 86 ? 25.427 -12.941 -20.770 1.00 93.81 86 GLN A C 1
ATOM 718 O O . GLN A 1 86 ? 24.733 -12.468 -21.673 1.00 93.81 86 GLN A O 1
ATOM 723 N N . GLU A 1 87 ? 24.891 -13.402 -19.637 1.00 94.38 87 GLU A N 1
ATOM 724 C CA . GLU A 1 87 ? 23.451 -13.348 -19.379 1.00 94.38 87 GLU A CA 1
ATOM 725 C C . GLU A 1 87 ? 22.921 -11.916 -19.323 1.00 94.38 87 GLU A C 1
ATOM 727 O O . GLU A 1 87 ? 21.889 -11.627 -19.935 1.00 94.38 87 GLU A O 1
ATOM 732 N N . ARG A 1 88 ? 23.614 -11.007 -18.622 1.00 93.38 88 ARG A N 1
ATOM 733 C CA . ARG A 1 88 ? 23.250 -9.582 -18.584 1.00 93.38 88 ARG A CA 1
ATOM 734 C C . ARG A 1 88 ? 23.197 -9.002 -19.996 1.00 93.38 88 ARG A C 1
ATOM 736 O O . ARG A 1 88 ? 22.179 -8.425 -20.375 1.00 93.38 88 ARG A O 1
ATOM 743 N N . ASN A 1 89 ? 24.234 -9.237 -20.800 1.00 95.81 89 ASN A N 1
ATOM 744 C CA . ASN A 1 89 ? 24.301 -8.774 -22.186 1.00 95.81 89 ASN A CA 1
ATOM 745 C C . ASN A 1 89 ? 23.170 -9.364 -23.044 1.00 95.81 89 ASN A C 1
ATOM 747 O O . ASN A 1 89 ? 22.572 -8.645 -23.844 1.00 95.81 89 ASN A O 1
ATOM 751 N N . ARG A 1 90 ? 22.834 -10.651 -22.862 1.00 95.44 90 ARG A N 1
ATOM 752 C CA . ARG A 1 90 ? 21.711 -11.298 -23.559 1.00 95.44 90 ARG A CA 1
ATOM 753 C C . ARG A 1 90 ? 20.382 -10.632 -23.203 1.00 95.44 90 ARG A C 1
ATOM 755 O O . ARG A 1 90 ? 19.647 -10.240 -24.104 1.00 95.44 90 ARG A O 1
ATOM 762 N N . ARG A 1 91 ? 20.106 -10.436 -21.907 1.00 93.12 91 ARG A N 1
ATOM 763 C CA . ARG A 1 91 ? 18.885 -9.763 -21.422 1.00 93.12 91 ARG A CA 1
ATOM 764 C C . ARG A 1 91 ? 18.788 -8.333 -21.953 1.00 93.12 91 ARG A C 1
ATOM 766 O O . ARG A 1 91 ? 17.709 -7.880 -22.330 1.00 93.12 91 ARG A O 1
ATOM 773 N N . GLU A 1 92 ? 19.903 -7.609 -22.006 1.00 94.19 92 GLU A N 1
ATOM 774 C CA . GLU A 1 92 ? 19.943 -6.268 -22.593 1.00 94.19 92 GLU A CA 1
ATOM 775 C C . GLU A 1 92 ? 19.665 -6.274 -24.097 1.00 94.19 92 GLU A C 1
ATOM 777 O O . GLU A 1 92 ? 18.886 -5.444 -24.570 1.00 94.19 92 GLU A O 1
ATOM 782 N N . ALA A 1 93 ? 20.266 -7.201 -24.845 1.00 92.88 93 ALA A N 1
ATOM 783 C CA . ALA A 1 93 ? 20.038 -7.343 -26.279 1.00 92.88 93 ALA A CA 1
ATOM 784 C C . ALA A 1 93 ? 18.571 -7.685 -26.583 1.00 92.88 93 ALA A C 1
ATOM 786 O O . ALA A 1 93 ? 17.968 -7.057 -27.452 1.00 92.88 93 ALA A O 1
ATOM 787 N N . GLU A 1 94 ? 17.972 -8.601 -25.818 1.00 93.94 94 GLU A N 1
ATOM 788 C CA . GLU A 1 94 ? 16.549 -8.950 -25.907 1.00 93.94 94 GLU A CA 1
ATOM 789 C C . GLU A 1 94 ? 15.652 -7.734 -25.624 1.00 93.94 94 GLU A C 1
ATOM 791 O O . GLU A 1 94 ? 14.768 -7.419 -26.424 1.00 93.94 94 GLU A O 1
ATOM 796 N N . ARG A 1 95 ? 15.913 -6.985 -24.539 1.00 90.19 95 ARG A N 1
ATOM 797 C CA . ARG A 1 95 ? 15.159 -5.757 -24.214 1.00 90.19 95 ARG A CA 1
ATOM 798 C C . ARG A 1 95 ? 15.270 -4.708 -25.319 1.00 90.19 95 ARG A C 1
ATOM 800 O O . ARG A 1 95 ? 14.262 -4.112 -25.696 1.00 90.19 95 ARG A O 1
ATOM 807 N N . ARG A 1 96 ? 16.480 -4.472 -25.840 1.00 89.94 96 ARG A N 1
ATOM 808 C CA . ARG A 1 96 ? 16.712 -3.509 -26.929 1.00 89.94 96 ARG A CA 1
ATOM 809 C C . ARG A 1 96 ? 15.998 -3.936 -28.204 1.00 89.94 96 ARG A C 1
ATOM 811 O O . ARG A 1 96 ? 15.308 -3.115 -28.798 1.00 89.94 96 ARG A O 1
ATOM 818 N N . SER A 1 97 ? 16.119 -5.207 -28.582 1.00 91.19 97 SER A N 1
ATOM 819 C CA . SER A 1 97 ? 15.458 -5.766 -29.760 1.00 91.19 97 SER A CA 1
ATOM 820 C C . SER A 1 97 ? 13.939 -5.608 -29.674 1.00 91.19 97 SER A C 1
ATOM 822 O O . SER A 1 97 ? 13.324 -5.110 -30.616 1.00 91.19 97 SER A O 1
ATOM 824 N N . PHE A 1 98 ? 13.340 -5.919 -28.519 1.00 85.88 98 PHE A N 1
ATOM 825 C CA . PHE A 1 98 ? 11.903 -5.749 -28.304 1.00 85.88 98 PHE A CA 1
ATOM 826 C C . PHE A 1 98 ? 11.454 -4.295 -28.509 1.00 85.88 98 PHE A C 1
ATOM 828 O O . PHE A 1 98 ? 10.533 -4.043 -29.286 1.00 85.88 98 PHE A O 1
ATOM 835 N N . LEU A 1 99 ? 12.125 -3.330 -27.871 1.00 83.75 99 LEU A N 1
ATOM 836 C CA . LEU A 1 99 ? 11.764 -1.912 -27.982 1.00 83.75 99 LEU A CA 1
ATOM 837 C C . LEU A 1 99 ? 12.003 -1.344 -29.392 1.00 83.75 99 LEU A C 1
ATOM 839 O O . LEU A 1 99 ? 11.243 -0.493 -29.842 1.00 83.75 99 LEU A O 1
ATOM 843 N N . GLN A 1 100 ? 13.021 -1.830 -30.107 1.00 84.62 100 GLN A N 1
ATOM 844 C CA . GLN A 1 100 ? 13.324 -1.414 -31.482 1.00 84.62 100 GLN A CA 1
ATOM 845 C C . GLN A 1 100 ? 12.401 -2.054 -32.527 1.00 84.62 100 GLN A C 1
ATOM 847 O O . GLN A 1 100 ? 12.230 -1.499 -33.605 1.00 84.62 100 GLN A O 1
ATOM 852 N N . SER A 1 101 ? 11.779 -3.195 -32.219 1.00 78.81 101 SER A N 1
ATOM 853 C CA . SER A 1 101 ? 10.860 -3.886 -33.136 1.00 78.81 101 SER A CA 1
ATOM 854 C C . SER A 1 101 ? 9.485 -3.213 -33.287 1.00 78.81 101 SER A C 1
ATOM 856 O O . SER A 1 101 ? 8.691 -3.630 -34.126 1.00 78.81 101 SER A O 1
ATOM 858 N N . ARG A 1 102 ? 9.185 -2.178 -32.488 1.00 66.50 102 ARG A N 1
ATOM 859 C CA . ARG A 1 102 ? 7.888 -1.476 -32.451 1.00 66.50 102 ARG A CA 1
ATOM 860 C C . ARG A 1 102 ? 8.028 0.024 -32.724 1.00 66.50 102 ARG A C 1
ATOM 862 O O . ARG A 1 102 ? 7.586 0.851 -31.932 1.00 66.50 102 ARG A O 1
ATOM 869 N N . THR A 1 103 ? 8.689 0.376 -33.821 1.00 66.81 103 THR A N 1
ATOM 870 C CA . THR A 1 103 ? 8.909 1.775 -34.231 1.00 66.81 103 THR A CA 1
ATOM 871 C C . THR A 1 103 ? 7.760 2.371 -35.039 1.00 66.81 103 THR A C 1
ATOM 873 O O . THR A 1 103 ? 7.685 3.592 -35.159 1.00 66.81 103 THR A O 1
ATOM 876 N N . GLU A 1 104 ? 6.858 1.548 -35.573 1.00 70.62 104 GLU A N 1
ATOM 877 C CA . GLU A 1 104 ? 5.664 2.033 -36.262 1.00 70.62 104 GLU A CA 1
ATOM 878 C C . GLU A 1 104 ? 4.520 2.225 -35.259 1.00 70.62 104 GLU A C 1
ATOM 880 O O . GLU A 1 104 ? 4.262 1.327 -34.448 1.00 70.62 104 GLU A O 1
ATOM 885 N N . PRO A 1 105 ? 3.836 3.386 -35.271 1.00 68.81 105 PRO A N 1
ATOM 886 C CA . PRO A 1 105 ? 2.685 3.594 -34.412 1.00 68.81 105 PRO A CA 1
ATOM 887 C C . PRO A 1 105 ? 1.619 2.556 -34.785 1.00 68.81 105 PRO A C 1
ATOM 889 O O . PRO A 1 105 ? 1.221 2.492 -35.951 1.00 68.81 105 PRO A O 1
ATOM 892 N N . PRO A 1 106 ? 1.164 1.718 -33.838 1.00 71.94 106 PRO A N 1
ATOM 893 C CA . PRO A 1 106 ? 0.096 0.780 -34.130 1.00 71.94 106 PRO A CA 1
ATOM 894 C C . PRO A 1 106 ? -1.159 1.558 -34.536 1.00 71.94 106 PRO A C 1
ATOM 896 O O . PRO A 1 106 ? -1.383 2.683 -34.076 1.00 71.94 106 PRO A O 1
ATOM 899 N N . ASN A 1 107 ? -2.008 0.938 -35.358 1.00 78.31 107 ASN A N 1
ATOM 900 C CA . ASN A 1 107 ? -3.386 1.399 -35.493 1.00 78.31 107 ASN A CA 1
ATOM 901 C C . ASN A 1 107 ? -4.005 1.527 -34.096 1.00 78.31 107 ASN A C 1
ATOM 903 O O . ASN A 1 107 ? -3.685 0.745 -33.193 1.00 78.31 107 ASN A O 1
ATOM 907 N N . LEU A 1 108 ? -4.871 2.528 -33.919 1.00 80.25 108 LEU A N 1
ATOM 908 C CA . LEU A 1 108 ? -5.587 2.705 -32.660 1.00 80.25 108 LEU A CA 1
ATOM 909 C C . LEU A 1 108 ? -6.282 1.383 -32.292 1.00 80.25 108 LEU A C 1
ATOM 911 O O . LEU A 1 108 ? -6.879 0.762 -33.17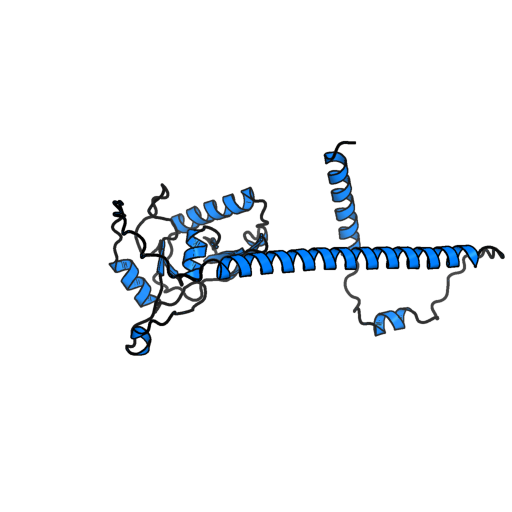2 1.00 80.25 108 LEU A O 1
ATOM 915 N N . PRO A 1 109 ? -6.177 0.930 -31.032 1.00 82.62 109 PRO A N 1
ATOM 916 C CA . PRO A 1 109 ? -6.838 -0.293 -30.610 1.00 82.62 109 PRO A CA 1
ATOM 917 C C . PRO A 1 109 ? -8.348 -0.152 -30.793 1.00 82.62 109 PRO A C 1
ATOM 919 O O . PRO A 1 109 ? -8.916 0.908 -30.511 1.00 82.62 109 PRO A O 1
ATOM 922 N N . ASP A 1 110 ? -8.993 -1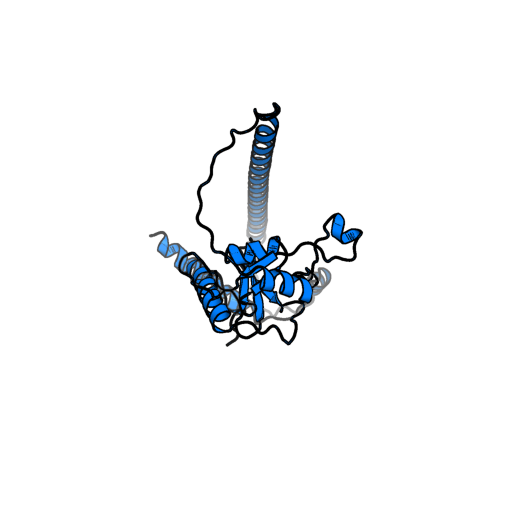.229 -31.235 1.00 86.38 110 ASP A N 1
ATOM 923 C CA . ASP A 1 110 ? -10.441 -1.243 -31.381 1.00 86.38 110 ASP A CA 1
ATOM 924 C C . ASP A 1 110 ? -11.103 -1.073 -30.003 1.00 86.38 110 ASP A C 1
ATOM 926 O O . ASP A 1 110 ? -10.760 -1.794 -29.056 1.00 86.38 110 ASP A O 1
ATOM 930 N N . PRO A 1 111 ? -12.046 -0.127 -29.849 1.00 82.50 111 PRO A N 1
ATOM 931 C CA . PRO A 1 111 ? -12.802 0.000 -28.616 1.00 82.50 111 PRO A CA 1
ATOM 932 C C . PRO A 1 111 ? -13.645 -1.260 -28.399 1.00 82.50 111 PRO A C 1
ATOM 934 O O . PRO A 1 111 ? -14.382 -1.695 -29.282 1.00 82.50 111 PRO A O 1
ATOM 937 N N . VAL A 1 112 ? -13.547 -1.833 -27.201 1.00 83.88 112 VAL A N 1
ATOM 938 C CA . VAL A 1 112 ? -14.305 -3.022 -26.794 1.00 83.88 112 VAL A CA 1
ATOM 939 C C . VAL A 1 112 ? -15.329 -2.623 -25.739 1.00 83.88 112 VAL A C 1
ATOM 941 O O . VAL A 1 112 ? -14.992 -1.940 -24.770 1.00 83.88 112 VAL A O 1
ATOM 944 N N . GLU A 1 113 ? -16.579 -3.055 -25.899 1.00 82.62 113 GLU A N 1
ATOM 945 C CA . GLU A 1 113 ? -17.605 -2.857 -24.874 1.00 82.62 113 GLU A CA 1
ATOM 946 C C . GLU A 1 113 ? -17.399 -3.823 -23.698 1.00 82.62 113 GLU A C 1
ATOM 948 O O . GLU A 1 113 ? -17.218 -5.028 -23.880 1.00 82.62 113 GLU A O 1
ATOM 953 N N . PHE A 1 114 ? -17.458 -3.299 -22.470 1.00 81.06 114 PHE A N 1
ATOM 954 C CA . PHE A 1 114 ? -17.330 -4.078 -21.237 1.00 81.06 114 PHE A CA 1
ATOM 955 C C . PHE A 1 114 ? -18.597 -3.962 -20.381 1.00 81.06 114 PHE A C 1
ATOM 957 O O . PHE A 1 114 ? -18.936 -2.879 -19.904 1.00 81.06 114 PHE A O 1
ATOM 964 N N . ASN A 1 115 ? -19.263 -5.094 -20.126 1.00 76.56 115 ASN A N 1
ATOM 965 C CA . ASN A 1 115 ? -20.427 -5.190 -19.239 1.00 76.56 115 ASN A CA 1
ATOM 966 C C . ASN A 1 115 ? -20.043 -5.872 -17.917 1.00 76.56 115 ASN A C 1
ATOM 968 O O . ASN A 1 115 ? -20.011 -7.098 -17.822 1.00 76.56 115 ASN A O 1
ATOM 972 N N . GLY A 1 116 ? -19.768 -5.073 -16.880 1.00 76.06 116 GLY A N 1
ATOM 973 C CA . GLY A 1 116 ? -19.403 -5.555 -15.544 1.00 76.06 116 GLY A CA 1
ATOM 974 C C . GLY A 1 116 ? -20.383 -5.125 -14.450 1.00 76.06 116 GLY A C 1
ATOM 975 O O . GLY A 1 116 ? -20.954 -4.035 -14.492 1.00 76.06 116 GLY A O 1
ATOM 976 N N . ARG A 1 117 ? -20.553 -5.968 -13.423 1.00 69.81 117 ARG A N 1
ATOM 977 C CA . ARG A 1 117 ? -21.236 -5.600 -12.171 1.00 69.81 117 ARG A CA 1
ATOM 978 C C . ARG A 1 117 ? -20.211 -5.026 -11.194 1.00 69.81 117 ARG A C 1
ATOM 980 O O . ARG A 1 117 ? -19.150 -5.613 -11.009 1.00 69.81 117 ARG A O 1
ATOM 987 N N . ARG A 1 118 ? -20.537 -3.904 -10.547 1.00 68.62 118 ARG A N 1
ATOM 988 C CA . ARG A 1 118 ? -19.700 -3.274 -9.514 1.00 68.62 118 ARG A CA 1
ATOM 989 C C . ARG A 1 118 ? -20.495 -3.057 -8.234 1.00 68.62 118 ARG A C 1
ATOM 991 O O . ARG A 1 118 ? -21.688 -2.768 -8.297 1.00 68.62 118 ARG A O 1
ATOM 998 N N . PHE A 1 119 ? -19.825 -3.136 -7.091 1.00 70.94 119 PHE A N 1
ATOM 999 C CA . PHE A 1 119 ? -20.408 -2.710 -5.822 1.00 70.94 119 PHE A CA 1
ATOM 1000 C C . PHE A 1 119 ? -20.577 -1.186 -5.811 1.00 70.94 119 PHE A C 1
ATOM 1002 O O . PHE A 1 119 ? -19.677 -0.449 -6.223 1.00 70.94 119 PHE A O 1
ATOM 1009 N N . VAL A 1 120 ? -21.736 -0.713 -5.352 1.00 72.75 120 VAL A N 1
ATOM 1010 C CA . VAL A 1 120 ? -21.953 0.706 -5.052 1.00 72.75 120 VAL A CA 1
ATOM 1011 C C . VAL A 1 120 ? -21.359 0.956 -3.671 1.00 72.75 120 VAL A C 1
ATOM 1013 O O . VAL A 1 120 ? -21.839 0.395 -2.696 1.00 72.75 120 VAL A O 1
ATOM 1016 N N . ARG A 1 121 ? -20.287 1.748 -3.617 1.00 78.06 121 ARG A N 1
ATOM 1017 C CA . ARG A 1 121 ? -19.611 2.143 -2.374 1.00 78.06 121 ARG A CA 1
ATOM 1018 C C . ARG A 1 121 ? -20.090 3.521 -1.953 1.00 78.06 121 ARG A C 1
ATOM 1020 O O . ARG A 1 121 ? -20.282 4.378 -2.829 1.00 78.06 121 ARG A O 1
ATOM 1027 N N . ASP A 1 122 ? -20.225 3.757 -0.654 1.00 77.56 122 ASP A N 1
ATOM 1028 C CA . ASP A 1 122 ? -20.531 5.097 -0.166 1.00 77.56 122 ASP A CA 1
ATOM 1029 C C . ASP A 1 122 ? -19.296 5.996 -0.307 1.00 77.56 122 ASP A C 1
ATOM 1031 O O . ASP A 1 122 ? -18.345 5.987 0.480 1.00 77.56 122 ASP A O 1
ATOM 1035 N N . ARG A 1 123 ? -19.312 6.810 -1.364 1.00 84.81 123 ARG A N 1
ATOM 1036 C CA . ARG A 1 123 ? -18.222 7.737 -1.666 1.00 84.81 123 ARG A CA 1
ATOM 1037 C C . ARG A 1 123 ? -18.044 8.783 -0.567 1.00 84.81 123 ARG A C 1
ATOM 1039 O O . ARG A 1 123 ? -16.935 9.299 -0.435 1.00 84.81 123 ARG A O 1
ATOM 1046 N N . SER A 1 124 ? -19.072 9.072 0.234 1.00 90.19 124 SER A N 1
ATOM 1047 C CA . SER A 1 124 ? -19.003 10.084 1.288 1.00 90.19 124 SER A CA 1
ATOM 1048 C C . SER A 1 124 ? -17.953 9.741 2.350 1.00 90.19 124 SER A C 1
ATOM 1050 O O . SER A 1 124 ? -17.174 10.622 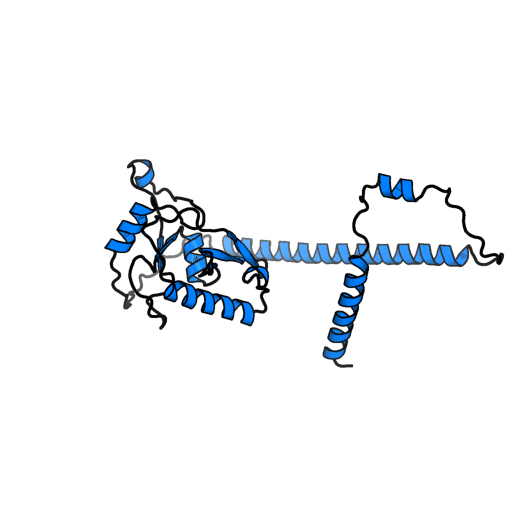2.727 1.00 90.19 124 SER A O 1
ATOM 1052 N N . PHE A 1 125 ? -17.839 8.466 2.748 1.00 93.12 125 PHE A N 1
ATOM 1053 C CA . PHE A 1 125 ? -16.803 8.007 3.677 1.00 93.12 125 PHE A CA 1
ATOM 1054 C C . PHE A 1 125 ? -15.412 8.208 3.092 1.00 93.12 125 PHE A C 1
ATOM 1056 O O . PHE A 1 125 ? -14.563 8.836 3.723 1.00 93.12 125 PHE A O 1
ATOM 1063 N N . THR A 1 126 ? -15.205 7.774 1.846 1.00 92.06 126 THR A N 1
ATOM 1064 C CA . THR A 1 126 ? -13.902 7.907 1.183 1.00 92.06 126 THR A CA 1
ATOM 1065 C C . THR A 1 126 ? -13.480 9.370 1.036 1.00 92.06 126 THR A C 1
ATOM 1067 O O . THR A 1 126 ? -12.348 9.722 1.355 1.00 92.06 126 THR A O 1
ATOM 1070 N N . THR A 1 127 ? -14.394 10.256 0.622 1.00 91.94 127 THR A N 1
ATOM 1071 C CA . THR A 1 127 ? -14.125 11.694 0.500 1.00 91.94 127 THR A CA 1
ATOM 1072 C C . THR A 1 127 ? -13.811 12.321 1.855 1.00 91.94 127 THR A C 1
ATOM 1074 O O . THR A 1 127 ? -12.922 13.168 1.945 1.00 91.94 127 THR A O 1
ATOM 1077 N N . ARG A 1 128 ? -14.517 11.926 2.919 1.00 94.25 128 ARG A N 1
ATOM 1078 C CA . ARG A 1 128 ? -14.298 12.478 4.259 1.00 94.25 128 ARG A CA 1
ATOM 1079 C C . ARG A 1 128 ? -12.981 12.004 4.868 1.00 94.25 128 ARG A C 1
ATOM 1081 O O . ARG A 1 128 ? -12.258 12.839 5.401 1.00 94.25 128 ARG A O 1
ATOM 1088 N N . LEU A 1 129 ? -12.638 10.723 4.733 1.00 95.56 129 LEU A N 1
ATOM 1089 C CA . LEU A 1 129 ? -11.353 10.181 5.184 1.00 95.56 129 LEU A CA 1
ATOM 1090 C C . LEU A 1 129 ? -10.184 10.857 4.472 1.00 95.56 129 LEU A C 1
ATOM 1092 O O . LEU A 1 129 ? -9.296 11.393 5.126 1.00 95.56 129 LEU A O 1
ATOM 1096 N N . LYS A 1 130 ? -10.235 10.945 3.140 1.00 93.94 130 LYS A N 1
ATOM 1097 C CA . LYS A 1 130 ? -9.239 11.680 2.347 1.00 93.94 130 LYS A CA 1
ATOM 1098 C C . LYS A 1 130 ? -9.027 13.107 2.849 1.00 93.94 130 LYS A C 1
ATOM 1100 O O . LYS A 1 130 ? -7.892 13.561 2.966 1.00 93.94 130 LYS A O 1
ATOM 1105 N N . LYS A 1 131 ? -10.109 13.803 3.219 1.00 92.81 131 LYS A N 1
ATOM 1106 C CA . LYS A 1 131 ? -10.016 15.125 3.849 1.00 92.81 131 LYS A CA 1
ATOM 1107 C C . LYS A 1 131 ? -9.343 15.056 5.220 1.00 92.81 131 LYS A C 1
ATOM 1109 O O . LYS A 1 131 ? -8.405 15.818 5.417 1.00 92.81 131 LYS A O 1
ATOM 1114 N N . ILE A 1 132 ? -9.782 14.192 6.136 1.00 94.75 132 ILE A N 1
ATOM 1115 C CA . ILE A 1 132 ? -9.199 14.055 7.489 1.00 94.75 132 ILE A CA 1
ATOM 1116 C C . ILE A 1 132 ? -7.680 13.866 7.410 1.00 94.75 132 ILE A C 1
ATOM 1118 O O . ILE A 1 132 ? -6.938 14.581 8.070 1.00 94.75 132 ILE A O 1
ATOM 1122 N N . TYR A 1 133 ? -7.229 12.981 6.523 1.00 94.81 133 TYR A N 1
ATOM 1123 C CA . TYR A 1 133 ? -5.816 12.646 6.354 1.00 94.81 133 TYR A CA 1
ATOM 1124 C C . TYR A 1 133 ? -5.054 13.567 5.394 1.00 94.81 133 TYR A C 1
ATOM 1126 O O . TYR A 1 133 ? -3.905 13.292 5.072 1.00 94.81 133 TYR A O 1
ATOM 1134 N N . GLY A 1 134 ? -5.667 14.644 4.893 1.00 93.06 134 GLY A N 1
ATOM 1135 C CA . GLY A 1 134 ? -4.981 15.589 4.005 1.00 93.06 134 GLY A CA 1
ATOM 1136 C C . GLY A 1 134 ? -4.543 15.006 2.655 1.00 93.06 134 GLY A C 1
ATOM 1137 O O . GLY A 1 134 ? -3.661 15.573 2.022 1.00 93.06 134 GLY A O 1
ATOM 1138 N N . ASN A 1 135 ? -5.141 13.893 2.213 1.00 94.00 135 ASN A N 1
ATOM 1139 C CA . ASN A 1 135 ? -4.646 13.058 1.110 1.00 94.00 135 ASN A CA 1
ATOM 1140 C C . ASN A 1 135 ? -3.198 12.561 1.305 1.00 94.00 135 ASN A C 1
ATOM 1142 O O . ASN A 1 135 ? -2.479 12.319 0.336 1.00 94.00 135 ASN A O 1
ATOM 1146 N N . SER A 1 136 ? -2.788 12.369 2.558 1.00 94.69 136 SER A N 1
ATOM 1147 C CA . SER A 1 136 ? -1.512 11.756 2.914 1.00 94.69 136 SER A CA 1
ATOM 1148 C C . SER A 1 136 ? -1.683 10.269 3.198 1.00 94.69 136 SER A C 1
ATOM 1150 O O . SER A 1 136 ? -2.655 9.832 3.815 1.00 94.69 136 SER A O 1
ATOM 1152 N N . CYS A 1 137 ? -0.706 9.481 2.759 1.00 97.31 137 CYS A N 1
ATOM 1153 C CA . CYS A 1 137 ? -0.637 8.057 3.051 1.00 97.31 137 CYS A CA 1
ATOM 1154 C C . CYS A 1 137 ? -0.422 7.813 4.552 1.00 97.31 137 CYS A C 1
ATOM 1156 O O . CYS A 1 137 ? 0.543 8.319 5.123 1.00 97.31 137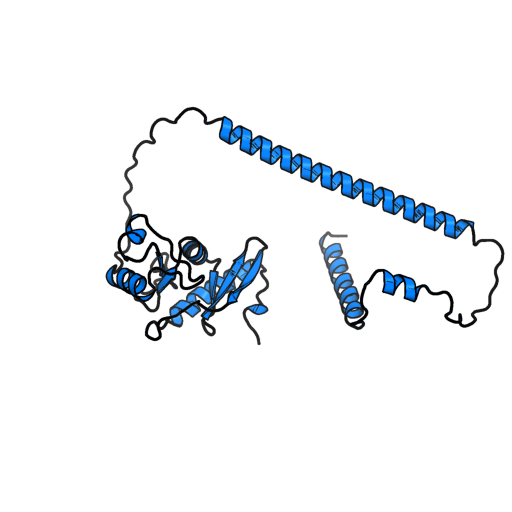 CYS A O 1
ATOM 1158 N N . GLN A 1 138 ? -1.243 6.970 5.177 1.00 97.88 138 GLN A N 1
ATOM 1159 C CA . GLN A 1 138 ? -1.085 6.611 6.591 1.00 97.88 138 GLN A CA 1
ATOM 1160 C C . GLN A 1 138 ? 0.134 5.712 6.860 1.00 97.88 138 GLN A C 1
ATOM 1162 O O . GLN A 1 138 ? 0.569 5.622 8.000 1.00 97.88 138 GLN A O 1
ATOM 1167 N N . VAL A 1 139 ? 0.713 5.073 5.836 1.00 98.00 139 VAL A N 1
ATOM 1168 C CA . VAL A 1 139 ? 1.912 4.220 5.981 1.00 98.00 139 VAL A CA 1
ATOM 1169 C C . VAL A 1 139 ? 3.208 5.016 5.845 1.00 98.00 139 VAL A C 1
ATOM 1171 O O . VAL A 1 139 ? 4.093 4.887 6.676 1.00 98.00 139 VAL A O 1
ATOM 1174 N N . CYS A 1 140 ? 3.343 5.855 4.813 1.00 96.81 140 CYS A N 1
ATOM 1175 C CA . CYS A 1 140 ? 4.597 6.574 4.539 1.00 96.81 140 CYS A CA 1
ATOM 1176 C C . CYS A 1 140 ? 4.505 8.097 4.676 1.00 96.81 140 CYS A C 1
ATOM 1178 O O . CYS A 1 140 ? 5.498 8.789 4.477 1.00 96.81 140 CYS A O 1
ATOM 1180 N N . GLY A 1 141 ? 3.321 8.648 4.949 1.00 95.44 141 GLY A N 1
ATOM 1181 C CA . GLY A 1 141 ? 3.106 10.088 5.116 1.00 95.44 141 GLY A CA 1
ATOM 1182 C C . GLY A 1 141 ? 3.128 10.902 3.819 1.00 95.44 141 GLY A C 1
ATOM 1183 O O . GLY A 1 141 ? 2.795 12.083 3.846 1.00 95.44 141 GLY A O 1
ATOM 1184 N N . SER A 1 142 ? 3.485 10.306 2.676 1.00 93.62 142 SER A N 1
ATOM 1185 C CA . SER A 1 142 ? 3.560 11.034 1.406 1.00 93.62 142 SER A CA 1
ATOM 1186 C C . SER A 1 142 ? 2.182 11.509 0.946 1.00 93.62 142 SER A C 1
ATOM 1188 O O . SER A 1 142 ? 1.235 10.715 0.938 1.00 93.62 142 SER A O 1
ATOM 1190 N N . ALA A 1 143 ? 2.113 12.742 0.454 1.00 90.06 143 ALA A N 1
ATOM 1191 C CA . ALA A 1 143 ? 1.001 13.257 -0.336 1.00 90.06 143 ALA A CA 1
ATOM 1192 C C . ALA A 1 143 ? 1.442 13.385 -1.801 1.00 90.06 143 ALA A C 1
ATOM 1194 O O . ALA A 1 143 ? 2.549 13.849 -2.080 1.00 90.06 143 ALA A O 1
ATOM 1195 N N . ILE A 1 144 ? 0.595 12.971 -2.743 1.00 92.25 144 ILE A N 1
ATOM 1196 C CA . ILE A 1 144 ? 0.883 13.087 -4.179 1.00 92.25 144 ILE A CA 1
ATOM 1197 C C . ILE A 1 144 ? 0.177 14.328 -4.701 1.00 92.25 144 ILE A C 1
ATOM 1199 O O . ILE A 1 144 ? -1.040 14.373 -4.672 1.00 92.25 144 ILE A O 1
ATOM 1203 N N . ALA A 1 145 ? 0.891 15.332 -5.195 1.00 90.81 145 ALA A N 1
ATOM 1204 C CA . ALA A 1 145 ? 0.239 16.505 -5.770 1.00 90.81 145 ALA A CA 1
ATOM 1205 C C . ALA A 1 145 ? -0.419 16.180 -7.127 1.00 90.81 145 ALA A C 1
ATOM 1207 O O . ALA A 1 145 ? 0.162 15.474 -7.952 1.00 90.81 145 ALA A O 1
ATOM 1208 N N . THR A 1 146 ? -1.614 16.717 -7.374 1.00 87.44 146 THR A N 1
ATOM 1209 C CA . THR A 1 146 ? -2.172 16.874 -8.725 1.00 87.44 146 THR A CA 1
ATOM 1210 C C . THR A 1 146 ? -1.847 18.268 -9.245 1.00 87.44 146 THR A C 1
ATOM 1212 O O . THR A 1 146 ? -1.484 19.151 -8.469 1.00 87.44 146 THR A O 1
ATOM 1215 N N . PHE A 1 147 ? -1.978 18.483 -10.556 1.00 87.25 147 PHE A N 1
ATOM 1216 C CA . PHE A 1 147 ? -1.748 19.807 -11.134 1.00 87.25 147 PHE A CA 1
ATOM 1217 C C . PHE A 1 147 ? -2.626 20.863 -10.449 1.00 87.25 147 PHE A C 1
ATOM 1219 O O . PHE A 1 147 ? -2.134 21.906 -10.039 1.00 87.25 147 PHE A O 1
ATOM 1226 N N . GLU A 1 148 ? -3.902 20.552 -10.231 1.00 84.44 148 GLU A N 1
ATOM 1227 C CA . GLU A 1 148 ? -4.867 21.432 -9.574 1.00 84.44 148 GLU A CA 1
ATOM 1228 C C . GLU A 1 148 ? -4.549 21.638 -8.087 1.00 84.44 148 GLU A C 1
ATOM 1230 O O . GLU A 1 148 ? -4.625 22.765 -7.603 1.00 84.44 148 GLU A O 1
ATOM 1235 N N . SER A 1 149 ? -4.137 20.586 -7.363 1.00 85.38 149 SER A N 1
ATOM 1236 C CA . SER A 1 149 ? -3.874 20.666 -5.916 1.00 85.38 149 SER A CA 1
ATOM 1237 C C . SER A 1 149 ? -2.655 21.513 -5.546 1.00 85.38 149 SER A C 1
ATOM 1239 O O . SER A 1 149 ? -2.390 21.717 -4.366 1.00 85.38 149 SER A O 1
ATOM 1241 N N . VAL A 1 150 ? -1.835 21.897 -6.528 1.00 83.69 150 VAL A N 1
ATOM 1242 C CA . VAL A 1 150 ? -0.697 22.804 -6.319 1.00 83.69 150 VAL A CA 1
ATOM 1243 C C . VAL A 1 150 ? -1.150 24.267 -6.317 1.00 83.69 150 VAL A C 1
ATOM 1245 O O . VAL A 1 150 ? -0.484 25.098 -5.705 1.00 83.69 150 VAL A O 1
ATOM 1248 N N . PHE A 1 151 ? -2.258 24.591 -6.992 1.00 84.12 151 PHE A N 1
ATOM 1249 C CA . PHE A 1 151 ? -2.707 25.973 -7.210 1.00 84.12 151 PHE A CA 1
ATOM 1250 C C . PHE A 1 151 ? -3.972 26.350 -6.436 1.00 84.12 151 PHE A C 1
ATOM 1252 O O . PHE A 1 151 ? -4.151 27.522 -6.122 1.00 84.12 151 PHE A O 1
ATOM 1259 N N . ASP A 1 152 ? -4.814 25.379 -6.099 1.00 74.62 152 ASP A N 1
ATOM 1260 C CA . ASP A 1 152 ? -5.815 25.494 -5.040 1.00 74.62 152 ASP A CA 1
ATOM 1261 C C . ASP A 1 152 ? -5.314 24.658 -3.858 1.00 74.62 152 ASP A C 1
ATOM 1263 O O . ASP A 1 152 ? -4.794 23.570 -4.097 1.00 74.62 152 ASP A O 1
ATOM 1267 N N . ASP A 1 153 ? -5.507 25.100 -2.606 1.00 68.38 153 ASP A N 1
ATOM 1268 C CA . ASP A 1 153 ? -5.115 24.433 -1.334 1.00 68.38 153 ASP A CA 1
ATOM 1269 C C . ASP A 1 153 ? -5.657 22.984 -1.144 1.00 68.38 153 ASP A C 1
ATOM 1271 O O . ASP A 1 153 ? -5.706 22.416 -0.045 1.00 68.38 153 ASP A O 1
ATOM 1275 N N . ASN A 1 154 ? -6.138 22.353 -2.209 1.00 59.00 154 ASN A N 1
ATOM 1276 C CA . ASN A 1 154 ? -6.969 21.179 -2.217 1.00 59.00 154 ASN A CA 1
ATOM 1277 C C . ASN A 1 154 ? -6.151 19.917 -2.482 1.00 59.00 154 ASN A C 1
ATOM 1279 O O . ASN A 1 154 ? -6.189 19.337 -3.563 1.00 59.00 154 ASN A O 1
ATOM 1283 N N . ARG A 1 155 ? -5.435 19.532 -1.415 1.00 70.56 155 ARG A N 1
ATOM 1284 C CA . ARG A 1 155 ? -5.123 18.167 -0.949 1.00 70.56 155 ARG A CA 1
ATOM 1285 C C . ARG A 1 155 ? -5.078 17.152 -2.089 1.00 70.56 155 ARG A C 1
ATOM 1287 O O . ARG A 1 155 ? -6.127 16.757 -2.582 1.00 70.56 155 ARG A O 1
ATOM 1294 N N . GLY A 1 156 ? -3.880 16.699 -2.437 1.00 86.50 156 GLY A N 1
ATOM 1295 C CA . GLY A 1 156 ? -3.596 15.904 -3.629 1.00 86.50 156 GLY A CA 1
ATOM 1296 C C . GLY A 1 156 ? -4.260 14.520 -3.746 1.00 86.50 156 GLY A C 1
ATOM 1297 O O . GLY A 1 156 ? -5.378 14.268 -3.311 1.00 86.50 156 GLY A O 1
ATOM 1298 N N . TYR A 1 157 ? -3.588 13.594 -4.410 1.00 92.00 157 TYR A N 1
ATOM 1299 C CA . TYR A 1 157 ? -4.084 12.267 -4.720 1.00 92.00 157 TYR A CA 1
ATOM 1300 C C . TYR A 1 157 ? -3.751 11.250 -3.621 1.00 92.00 157 TYR A C 1
ATOM 1302 O O . TYR A 1 157 ? -2.592 11.041 -3.265 1.00 92.00 157 TYR A O 1
ATOM 1310 N N . ALA A 1 158 ? -4.785 10.561 -3.148 1.00 94.50 158 ALA A N 1
ATOM 1311 C CA . ALA A 1 158 ? -4.690 9.368 -2.318 1.00 94.50 158 ALA A CA 1
ATOM 1312 C C . ALA A 1 158 ? -5.835 8.407 -2.650 1.00 94.50 158 ALA A C 1
ATOM 1314 O O . ALA A 1 158 ? -6.873 8.806 -3.193 1.00 94.50 158 ALA A O 1
ATOM 1315 N N . GLU A 1 159 ? -5.674 7.146 -2.281 1.00 96.12 159 GLU A N 1
ATOM 1316 C CA . GLU A 1 159 ? -6.643 6.068 -2.457 1.00 96.12 159 GLU A CA 1
ATOM 1317 C C . GLU A 1 159 ? -7.158 5.598 -1.098 1.00 96.12 159 GLU A C 1
ATOM 1319 O O . GLU A 1 159 ? -6.501 5.788 -0.077 1.00 96.12 159 GLU A O 1
ATOM 1324 N N . VAL A 1 160 ? -8.371 5.042 -1.077 1.00 96.25 160 VAL A N 1
ATOM 1325 C CA . VAL A 1 160 ? -8.946 4.458 0.139 1.00 96.25 160 VAL A CA 1
ATOM 1326 C C . VAL A 1 160 ? -9.052 2.961 -0.068 1.00 96.25 160 VAL A C 1
ATOM 1328 O O . VAL A 1 160 ? -9.816 2.522 -0.927 1.00 96.25 160 VAL A O 1
ATOM 1331 N N . HIS A 1 161 ? -8.288 2.218 0.722 1.00 96.88 161 HIS A N 1
ATOM 1332 C CA . HIS A 1 161 ? -8.236 0.765 0.693 1.00 96.88 161 HIS A CA 1
ATOM 1333 C C . HIS A 1 161 ? -9.112 0.199 1.808 1.00 96.88 161 HIS A C 1
ATOM 1335 O O . HIS A 1 161 ? -8.973 0.609 2.961 1.00 96.88 161 HIS A O 1
ATOM 1341 N N . HIS A 1 162 ? -9.987 -0.757 1.494 1.00 96.69 162 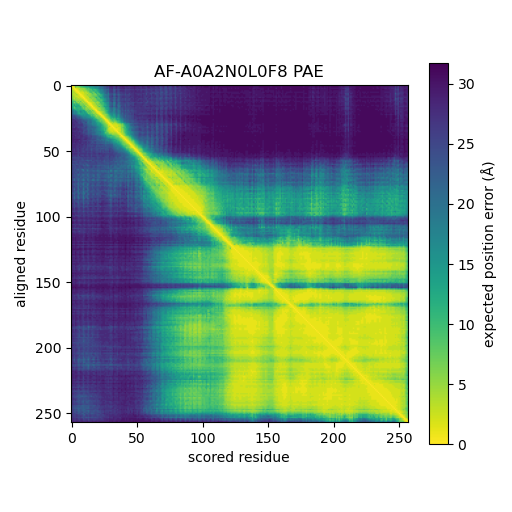HIS A N 1
ATOM 1342 C CA . HIS A 1 162 ? -10.712 -1.496 2.527 1.00 96.69 162 HIS A CA 1
ATOM 1343 C C . HIS A 1 162 ? -9.788 -2.525 3.169 1.00 96.69 162 HIS A C 1
ATOM 1345 O O . HIS A 1 162 ? -9.313 -3.388 2.444 1.00 96.69 162 HIS A O 1
ATOM 1351 N N . ILE A 1 163 ? -9.567 -2.487 4.488 1.00 96.94 163 ILE A N 1
ATOM 1352 C CA . ILE A 1 163 ? -8.694 -3.450 5.190 1.00 96.94 163 ILE A CA 1
ATOM 1353 C C . ILE A 1 163 ? -9.132 -4.872 4.822 1.00 96.94 163 ILE A C 1
ATOM 1355 O O . ILE A 1 163 ? -8.404 -5.588 4.139 1.00 96.94 163 ILE A O 1
ATOM 1359 N N . ARG A 1 164 ? -10.366 -5.240 5.179 1.00 96.00 164 ARG A N 1
ATOM 1360 C CA . ARG A 1 164 ? -11.058 -6.439 4.706 1.00 96.00 164 ARG A CA 1
ATOM 1361 C C . ARG A 1 164 ? -11.816 -6.114 3.413 1.00 96.00 164 ARG A C 1
ATOM 1363 O O . ARG A 1 164 ? -12.738 -5.292 3.453 1.00 96.00 164 ARG A O 1
ATOM 1370 N N . PRO A 1 165 ? -11.516 -6.785 2.285 1.00 93.69 165 PRO A N 1
ATOM 1371 C CA . PRO A 1 165 ? -12.172 -6.497 1.014 1.00 93.69 165 PRO A CA 1
ATOM 1372 C C . PRO A 1 165 ? -13.691 -6.709 1.058 1.00 93.69 165 PRO A C 1
ATOM 1374 O O . PRO A 1 165 ? -14.183 -7.663 1.661 1.00 93.69 165 PRO A O 1
ATOM 1377 N N . LEU A 1 166 ? -14.447 -5.866 0.348 1.00 90.69 166 LEU A N 1
ATOM 1378 C CA . LEU A 1 166 ? -15.909 -6.011 0.232 1.00 90.69 166 LEU A CA 1
ATOM 1379 C C . LEU A 1 166 ? -16.314 -7.257 -0.586 1.00 90.69 166 LEU A C 1
ATOM 1381 O O . LEU A 1 166 ? -17.317 -7.908 -0.303 1.00 90.69 166 LEU A O 1
ATOM 1385 N N . GLY A 1 167 ? -15.548 -7.561 -1.642 1.00 85.94 167 GLY A N 1
ATOM 1386 C CA . GLY A 1 167 ? -15.868 -8.573 -2.656 1.00 85.94 167 GLY A CA 1
ATOM 1387 C C . GLY A 1 167 ? -15.188 -9.931 -2.447 1.00 85.94 167 GLY A C 1
ATOM 1388 O O . GLY A 1 167 ? -14.650 -10.220 -1.384 1.00 85.94 167 GLY A O 1
ATOM 1389 N N . SER A 1 168 ? -15.221 -10.776 -3.483 1.00 82.62 168 SER A N 1
ATOM 1390 C CA . SER A 1 168 ? -14.493 -12.061 -3.558 1.00 82.62 168 SER A CA 1
ATOM 1391 C C . SER A 1 168 ? -14.753 -13.039 -2.401 1.00 82.62 168 SER A C 1
ATOM 1393 O O . SER A 1 168 ? -13.892 -13.827 -2.032 1.00 82.62 168 SER A O 1
ATOM 1395 N N . GLY A 1 169 ? -15.953 -12.989 -1.814 1.00 86.25 169 GLY A N 1
ATOM 1396 C CA . GLY A 1 169 ? -16.334 -13.834 -0.678 1.00 86.25 169 GLY A CA 1
ATOM 1397 C C . GLY A 1 169 ? -15.823 -13.345 0.682 1.00 86.25 169 GLY A C 1
ATOM 1398 O O . GLY A 1 169 ? -16.226 -13.909 1.698 1.00 86.25 169 GLY A O 1
ATOM 1399 N N . HIS A 1 170 ? -15.018 -12.276 0.723 1.00 90.88 170 HIS A N 1
ATOM 1400 C CA . HIS A 1 170 ? -14.479 -11.716 1.962 1.00 90.88 170 HIS A CA 1
ATOM 1401 C C . HIS A 1 170 ? -15.531 -10.976 2.783 1.00 90.88 170 HIS A C 1
ATOM 1403 O O . HIS A 1 170 ? -15.475 -11.068 4.002 1.00 90.88 170 HIS A O 1
ATOM 1409 N N . GLN A 1 171 ? -16.505 -10.308 2.151 1.00 90.88 171 GLN A N 1
ATOM 1410 C CA . GLN A 1 171 ? -17.653 -9.681 2.829 1.00 90.88 171 GLN A CA 1
ATOM 1411 C C . GLN A 1 171 ? -17.245 -8.666 3.915 1.00 90.88 171 GLN A C 1
ATOM 1413 O O . GLN A 1 171 ? -17.832 -8.630 4.995 1.00 90.88 171 GLN A O 1
ATOM 1418 N N . GLY A 1 172 ? -16.206 -7.866 3.658 1.00 93.62 172 GLY A N 1
ATOM 1419 C CA . GLY A 1 172 ? -15.854 -6.742 4.523 1.00 93.62 172 GLY A CA 1
ATOM 1420 C C . GLY A 1 172 ? -16.956 -5.674 4.538 1.00 93.62 172 GLY A C 1
ATOM 1421 O O . GLY A 1 172 ? -17.629 -5.503 3.517 1.00 93.62 172 GLY A O 1
ATOM 1422 N N . PRO A 1 173 ? -17.168 -4.945 5.648 1.00 93.50 173 PRO A N 1
ATOM 1423 C CA . PRO A 1 173 ? -18.188 -3.901 5.701 1.00 93.50 173 PRO A CA 1
ATOM 1424 C C . PRO A 1 173 ? -17.684 -2.587 5.071 1.00 93.50 173 PRO A C 1
ATOM 1426 O O . PRO A 1 173 ? -16.492 -2.280 5.114 1.00 93.50 173 PRO A O 1
ATOM 1429 N N . ASP A 1 174 ? -18.583 -1.785 4.494 1.00 94.25 174 ASP A N 1
ATOM 1430 C CA . ASP A 1 174 ? -18.252 -0.502 3.843 1.00 94.25 174 ASP A CA 1
ATOM 1431 C C . ASP A 1 174 ? -18.444 0.687 4.804 1.00 94.25 174 ASP A C 1
ATOM 1433 O O . ASP A 1 174 ? -19.498 1.318 4.834 1.00 94.25 174 ASP A O 1
ATOM 1437 N N . TYR A 1 175 ? -17.441 0.962 5.640 1.00 95.31 175 TYR A N 1
ATOM 1438 C CA . TYR A 1 175 ? -17.464 1.985 6.697 1.00 95.31 175 TYR A CA 1
ATOM 1439 C C . TYR A 1 175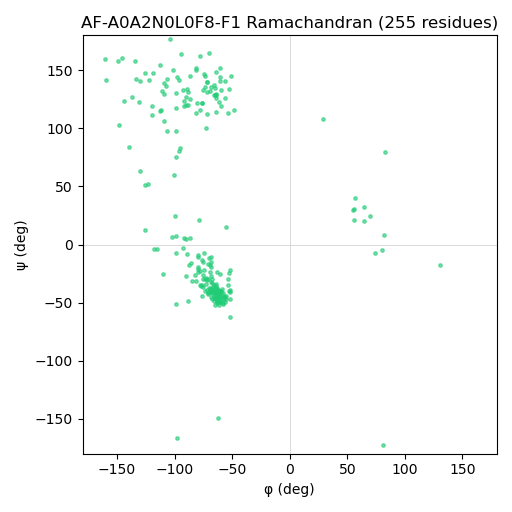 ? -16.034 2.366 7.125 1.00 95.31 175 TYR A C 1
ATOM 1441 O O . TYR A 1 175 ? -15.109 1.584 6.886 1.00 95.31 175 TYR A O 1
ATOM 1449 N N . PRO A 1 176 ? -15.827 3.539 7.762 1.00 97.12 176 PRO A N 1
ATOM 1450 C CA . PRO A 1 176 ? -14.486 4.071 8.004 1.00 97.12 176 PRO A CA 1
ATOM 1451 C C . PRO A 1 176 ? -13.530 3.147 8.786 1.00 97.12 176 PRO A C 1
ATOM 1453 O O . PRO A 1 176 ? -12.434 2.943 8.290 1.00 97.12 176 PRO A O 1
ATOM 1456 N N . PRO A 1 177 ? -13.915 2.495 9.902 1.00 97.56 177 PRO A N 1
ATOM 1457 C CA . PRO A 1 177 ? -13.050 1.538 10.611 1.00 97.56 177 PRO A CA 1
ATOM 1458 C C . PRO A 1 177 ? -12.430 0.413 9.766 1.00 97.56 177 PRO A C 1
ATOM 1460 O O . PRO A 1 177 ? -11.417 -0.159 10.160 1.00 97.56 177 PRO A O 1
ATOM 1463 N N . ASN A 1 178 ? -13.012 0.086 8.610 1.00 97.75 178 ASN A N 1
ATOM 1464 C CA . ASN A 1 178 ? -12.462 -0.880 7.661 1.00 97.75 178 ASN A CA 1
ATOM 1465 C C . ASN A 1 178 ? -11.720 -0.198 6.497 1.00 97.75 178 ASN A C 1
ATOM 1467 O O . ASN A 1 178 ? -11.639 -0.766 5.416 1.00 97.75 178 ASN A O 1
ATOM 1471 N N . MET A 1 179 ? -11.216 1.027 6.650 1.00 97.62 179 MET A N 1
ATOM 1472 C CA . MET A 1 179 ? -10.616 1.799 5.560 1.00 97.62 179 MET A CA 1
ATOM 1473 C C . MET A 1 179 ? -9.283 2.438 5.957 1.00 97.62 179 MET A C 1
ATOM 1475 O O . MET A 1 179 ? -9.135 2.976 7.047 1.00 97.62 179 MET A O 1
ATOM 1479 N N . LEU A 1 180 ? -8.333 2.461 5.022 1.00 97.81 180 LEU A N 1
ATOM 1480 C CA . LEU A 1 180 ? -7.054 3.166 5.132 1.00 97.81 180 LEU A CA 1
ATOM 1481 C C . LEU A 1 180 ? -6.899 4.166 3.988 1.00 97.81 180 LEU A C 1
ATOM 1483 O O . LEU A 1 180 ? -7.245 3.854 2.851 1.00 97.81 180 LEU A O 1
ATOM 1487 N N . VAL A 1 181 ? -6.335 5.342 4.267 1.00 97.69 181 VAL A N 1
ATOM 1488 C CA . VAL A 1 181 ? -5.919 6.314 3.243 1.00 97.69 181 VAL A CA 1
ATOM 1489 C C . VAL A 1 181 ? -4.460 6.061 2.871 1.00 97.69 181 VAL A C 1
ATOM 1491 O O . VAL A 1 181 ? -3.570 6.159 3.715 1.00 97.69 181 VAL A O 1
ATOM 1494 N N . LEU A 1 182 ? -4.200 5.738 1.605 1.00 98.19 182 LEU A N 1
ATOM 1495 C CA . LEU A 1 182 ? -2.901 5.265 1.122 1.00 98.19 182 LEU A CA 1
ATOM 1496 C C . LEU A 1 182 ? -2.477 5.965 -0.174 1.00 98.19 182 LEU A C 1
ATOM 1498 O O . LEU A 1 182 ? -3.304 6.472 -0.931 1.00 98.19 182 LEU A O 1
ATOM 1502 N N . CYS A 1 183 ? -1.174 5.965 -0.458 1.00 97.38 183 CYS A N 1
ATOM 1503 C CA . CYS A 1 183 ? -0.678 6.242 -1.807 1.00 97.38 183 CYS A CA 1
ATOM 1504 C C . CYS A 1 183 ? -0.843 4.994 -2.707 1.00 97.38 183 CYS A C 1
ATOM 1506 O O . CYS A 1 183 ? -0.952 3.891 -2.168 1.00 97.38 183 CYS A O 1
ATOM 1508 N N . PRO A 1 184 ? -0.795 5.128 -4.049 1.00 97.62 184 PRO A N 1
ATOM 1509 C CA . PRO A 1 184 ? -0.972 4.014 -4.988 1.00 97.62 184 PRO A CA 1
ATOM 1510 C C . PRO A 1 184 ? -0.065 2.814 -4.714 1.00 97.62 184 PRO A C 1
ATOM 1512 O O . PRO A 1 184 ? -0.497 1.670 -4.801 1.00 97.62 184 PRO A O 1
ATOM 1515 N N . ASN A 1 185 ? 1.195 3.065 -4.347 1.00 97.19 185 ASN A N 1
ATOM 1516 C CA . ASN A 1 185 ? 2.159 1.992 -4.102 1.00 97.19 185 ASN A CA 1
ATOM 1517 C C . ASN A 1 185 ? 1.750 1.148 -2.888 1.00 97.19 185 ASN A C 1
ATOM 1519 O O . ASN A 1 185 ? 1.700 -0.074 -2.974 1.00 97.19 185 ASN A O 1
ATOM 1523 N N . HIS A 1 186 ? 1.414 1.795 -1.768 1.00 97.94 186 HIS A N 1
ATOM 1524 C CA . HIS A 1 186 ? 0.969 1.078 -0.573 1.00 97.94 186 HIS A CA 1
ATOM 1525 C C . HIS A 1 186 ? -0.407 0.451 -0.764 1.00 97.94 186 HIS A C 1
ATOM 1527 O O . HIS A 1 186 ? -0.607 -0.677 -0.331 1.00 97.94 186 HIS A O 1
ATOM 1533 N N . HIS A 1 187 ? -1.319 1.123 -1.469 1.00 98.00 187 HIS A N 1
ATOM 1534 C CA . HIS A 1 187 ? -2.601 0.532 -1.841 1.00 98.00 187 HIS A CA 1
ATOM 1535 C C . HIS A 1 187 ? -2.407 -0.789 -2.596 1.00 98.00 187 HIS A C 1
ATOM 1537 O O . HIS A 1 187 ? -3.008 -1.796 -2.231 1.00 98.00 187 HIS A O 1
ATOM 1543 N N . ALA A 1 188 ? -1.505 -0.817 -3.582 1.00 97.62 188 ALA A N 1
ATOM 1544 C CA . ALA A 1 188 ? -1.185 -2.030 -4.325 1.00 97.62 188 ALA A CA 1
ATOM 1545 C C . ALA A 1 188 ? -0.592 -3.137 -3.434 1.00 97.62 188 ALA A C 1
ATOM 1547 O O . ALA A 1 188 ? -0.968 -4.296 -3.587 1.00 97.62 188 ALA A O 1
ATOM 1548 N N . TYR A 1 189 ? 0.294 -2.811 -2.484 1.00 97.56 189 TYR A N 1
ATOM 1549 C CA . TYR A 1 189 ? 0.838 -3.817 -1.562 1.00 97.56 189 TYR A CA 1
ATOM 1550 C C . TYR A 1 189 ? -0.241 -4.470 -0.683 1.00 97.56 189 TYR A C 1
ATOM 1552 O O . TYR A 1 189 ? -0.201 -5.685 -0.465 1.00 97.56 189 TYR A O 1
ATOM 1560 N N . PHE A 1 190 ? -1.223 -3.695 -0.210 1.00 97.12 190 PHE A N 1
ATOM 1561 C CA . PHE A 1 190 ? -2.363 -4.247 0.526 1.00 97.12 190 PHE A CA 1
ATOM 1562 C C . PHE A 1 190 ? -3.281 -5.085 -0.379 1.00 97.12 190 PHE A C 1
ATOM 1564 O O . PHE A 1 190 ? -3.604 -6.216 -0.015 1.00 97.12 190 PHE A O 1
ATOM 1571 N N . ASP A 1 191 ? -3.619 -4.604 -1.582 1.00 95.19 191 ASP A N 1
ATOM 1572 C CA . ASP A 1 191 ? -4.456 -5.341 -2.546 1.00 95.19 191 ASP A CA 1
ATOM 1573 C C . ASP A 1 191 ? -3.840 -6.700 -2.933 1.00 95.19 191 ASP A C 1
ATOM 1575 O O . ASP A 1 191 ? -4.541 -7.703 -3.089 1.00 95.19 191 ASP A O 1
ATOM 1579 N N . LEU A 1 192 ? -2.512 -6.748 -3.087 1.00 95.06 192 LEU A N 1
ATOM 1580 C CA . LEU A 1 192 ? -1.767 -7.961 -3.442 1.00 95.06 192 LEU A CA 1
ATOM 1581 C C . LEU A 1 192 ? -1.537 -8.900 -2.243 1.00 95.06 192 LEU A C 1
ATOM 1583 O O . LEU A 1 192 ? -1.082 -10.043 -2.413 1.00 95.06 192 LEU A O 1
ATOM 1587 N N . GLY A 1 193 ? -1.863 -8.444 -1.031 1.00 94.50 193 GLY A N 1
ATOM 1588 C CA . GLY A 1 193 ? -1.664 -9.183 0.210 1.00 94.50 193 GLY A CA 1
ATOM 1589 C C . GLY A 1 193 ? -0.190 -9.435 0.523 1.00 94.50 193 GLY A C 1
ATOM 1590 O O . GLY A 1 193 ? 0.136 -10.496 1.054 1.00 94.50 193 GLY A O 1
ATOM 1591 N N . THR A 1 194 ? 0.698 -8.513 0.139 1.00 96.44 194 THR A N 1
ATOM 1592 C CA . THR A 1 194 ? 2.112 -8.508 0.557 1.00 96.44 194 THR A CA 1
ATOM 1593 C C . THR A 1 194 ? 2.358 -7.538 1.708 1.00 96.44 194 THR A C 1
ATOM 1595 O O . THR A 1 194 ? 3.450 -7.537 2.261 1.00 96.44 194 THR A O 1
ATOM 1598 N N . MET A 1 195 ? 1.357 -6.741 2.087 1.00 97.50 195 MET A N 1
ATOM 1599 C CA . MET A 1 195 ? 1.391 -5.844 3.238 1.00 97.50 195 MET A CA 1
ATOM 1600 C C . MET A 1 195 ? 0.146 -6.029 4.108 1.00 97.50 195 MET A C 1
ATOM 1602 O O . MET A 1 195 ? -0.957 -6.206 3.588 1.00 97.50 195 MET A O 1
ATOM 1606 N N . ALA A 1 196 ? 0.321 -5.979 5.428 1.00 97.25 196 ALA A N 1
ATOM 1607 C CA . ALA A 1 196 ? -0.764 -6.054 6.402 1.00 97.25 196 ALA A CA 1
ATOM 1608 C C . ALA A 1 196 ? -0.439 -5.260 7.676 1.00 97.25 196 ALA A C 1
ATOM 1610 O O . ALA A 1 196 ? 0.725 -5.011 7.987 1.00 97.25 196 ALA A O 1
ATOM 1611 N N . LEU A 1 197 ? -1.484 -4.884 8.417 1.00 97.00 197 LEU A N 1
ATOM 1612 C CA . LEU A 1 197 ? -1.368 -4.316 9.759 1.00 97.00 197 LEU A CA 1
ATOM 1613 C C . LEU A 1 197 ? -1.463 -5.425 10.802 1.00 97.00 197 LEU A C 1
ATOM 1615 O O . LEU A 1 197 ? -2.390 -6.238 10.745 1.00 97.00 197 LEU A O 1
ATOM 1619 N N . ASN A 1 198 ? -0.552 -5.418 11.771 1.00 96.00 198 ASN A N 1
ATOM 1620 C CA . ASN A 1 198 ? -0.695 -6.235 12.966 1.00 96.00 198 ASN A CA 1
ATOM 1621 C C . ASN A 1 198 ? -1.927 -5.743 13.763 1.00 96.00 198 ASN A C 1
ATOM 1623 O O . ASN A 1 198 ? -2.048 -4.540 14.010 1.00 96.00 198 ASN A O 1
ATOM 1627 N N . PRO A 1 199 ? -2.860 -6.633 14.148 1.00 95.31 199 PRO A N 1
ATOM 1628 C CA . PRO A 1 199 ? -4.122 -6.246 14.778 1.00 95.31 199 PRO A CA 1
ATOM 1629 C C . PRO A 1 199 ? -3.966 -5.661 16.187 1.00 95.31 199 PRO A C 1
ATOM 1631 O O . PRO A 1 199 ? -4.889 -5.004 16.661 1.00 95.31 199 PRO A O 1
ATOM 1634 N N . GLU A 1 200 ? -2.837 -5.903 16.854 1.00 92.12 200 GLU A N 1
ATOM 1635 C CA . GLU A 1 200 ? -2.577 -5.455 18.223 1.00 92.12 200 GLU A CA 1
ATOM 1636 C C . GLU A 1 200 ? -1.728 -4.185 18.244 1.00 92.12 200 GLU A C 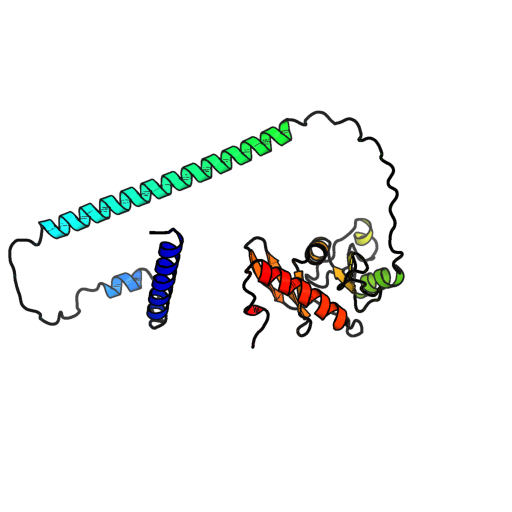1
ATOM 1638 O O . GLU A 1 200 ? -2.108 -3.195 18.868 1.00 92.12 200 GLU A O 1
ATOM 1643 N N . SER A 1 201 ? -0.596 -4.188 17.534 1.00 93.50 201 SER A N 1
ATOM 1644 C CA . SER A 1 201 ? 0.346 -3.062 17.541 1.00 93.50 201 SER A CA 1
ATOM 1645 C C . SER A 1 201 ? 0.034 -1.986 16.498 1.00 93.50 201 SER A C 1
ATOM 1647 O O . SER A 1 201 ? 0.541 -0.870 16.607 1.00 93.50 201 SER A O 1
ATOM 1649 N N . LEU A 1 202 ? -0.784 -2.303 15.484 1.00 94.12 202 LEU A N 1
ATOM 1650 C CA . LEU A 1 202 ? -0.983 -1.489 14.275 1.00 94.12 202 LEU A CA 1
ATOM 1651 C C . LEU A 1 202 ? 0.318 -1.184 13.513 1.00 94.12 202 LEU A C 1
ATOM 1653 O O . LEU A 1 202 ? 0.377 -0.243 12.717 1.00 94.12 202 LEU A O 1
ATOM 1657 N N . GLU A 1 203 ? 1.359 -1.985 13.733 1.00 96.25 203 GLU A N 1
ATOM 1658 C CA . GLU A 1 203 ? 2.568 -1.947 12.920 1.00 96.25 203 GLU A CA 1
ATOM 1659 C C . GLU A 1 203 ? 2.317 -2.567 11.546 1.00 96.25 203 GLU A C 1
ATOM 1661 O O . GLU A 1 203 ? 1.556 -3.525 11.386 1.00 96.25 203 GLU A O 1
ATOM 1666 N N . VAL A 1 204 ? 2.969 -1.999 10.539 1.00 97.44 204 VAL A N 1
ATOM 1667 C CA . VAL A 1 204 ? 2.870 -2.408 9.145 1.00 97.44 204 VAL A CA 1
ATOM 1668 C C . VAL A 1 204 ? 3.957 -3.434 8.859 1.00 97.44 204 VAL A C 1
ATOM 1670 O O . VAL A 1 204 ? 5.141 -3.139 8.986 1.00 97.44 204 VAL A O 1
ATOM 1673 N N . TYR A 1 205 ? 3.568 -4.612 8.390 1.00 97.12 205 TYR A N 1
ATOM 1674 C CA . TYR A 1 205 ? 4.492 -5.646 7.929 1.00 97.12 205 TYR A CA 1
ATOM 1675 C C . TYR A 1 205 ? 4.400 -5.783 6.413 1.00 97.12 205 TYR A C 1
ATOM 1677 O O . TYR A 1 205 ? 3.302 -5.740 5.855 1.00 97.12 205 TYR A O 1
ATOM 1685 N N . CYS A 1 206 ? 5.543 -5.945 5.745 1.00 96.69 206 CYS A N 1
ATOM 1686 C CA . CYS A 1 206 ? 5.630 -6.040 4.290 1.00 96.69 206 CYS A CA 1
ATOM 1687 C C . CYS A 1 206 ? 6.590 -7.151 3.863 1.00 96.69 206 CYS A C 1
ATOM 1689 O O . CYS A 1 206 ? 7.748 -7.146 4.267 1.00 96.69 206 CYS A O 1
ATOM 1691 N N . LEU A 1 207 ? 6.120 -8.063 3.013 1.00 96.00 207 LEU A N 1
ATOM 1692 C CA . LEU A 1 207 ? 6.964 -9.011 2.292 1.00 96.00 207 LEU A CA 1
ATOM 1693 C C . LEU A 1 207 ? 7.573 -8.306 1.076 1.00 96.00 207 LEU A C 1
ATOM 1695 O O . LEU A 1 207 ? 6.831 -7.805 0.225 1.00 96.00 207 LEU A O 1
ATOM 1699 N N . GLU A 1 208 ? 8.900 -8.267 0.996 1.00 93.25 208 GLU A N 1
ATOM 1700 C CA . GLU A 1 208 ? 9.623 -7.618 -0.100 1.00 93.25 208 GLU A CA 1
ATOM 1701 C C . GLU A 1 208 ? 10.204 -8.613 -1.116 1.00 93.25 208 GLU A C 1
ATOM 1703 O O . GLU A 1 208 ? 10.045 -9.830 -1.018 1.00 93.25 208 GLU A O 1
ATOM 1708 N N . LEU A 1 209 ? 10.826 -8.078 -2.173 1.00 92.06 209 LEU A N 1
ATOM 1709 C CA . LEU A 1 209 ? 11.387 -8.868 -3.277 1.00 92.06 209 LEU A CA 1
ATOM 1710 C C . LEU A 1 209 ? 12.613 -9.698 -2.878 1.00 92.06 209 LEU A C 1
ATOM 1712 O O . LEU A 1 209 ? 12.973 -10.623 -3.603 1.00 92.06 209 LEU A O 1
ATOM 1716 N N . ASP A 1 210 ? 13.247 -9.370 -1.755 1.00 90.88 210 ASP A N 1
ATOM 1717 C CA . ASP A 1 210 ? 14.286 -10.190 -1.126 1.00 90.88 210 ASP A CA 1
ATOM 1718 C C . ASP A 1 210 ? 13.725 -11.488 -0.515 1.00 90.88 210 ASP A C 1
ATOM 1720 O O . ASP A 1 210 ? 14.490 -12.401 -0.210 1.00 90.88 210 ASP A O 1
ATOM 1724 N N . GLY A 1 211 ? 12.397 -11.609 -0.412 1.00 90.69 211 GLY A N 1
ATOM 1725 C CA . GLY A 1 211 ? 11.717 -12.745 0.200 1.00 90.69 211 GLY A CA 1
ATOM 1726 C C . GLY A 1 211 ? 11.642 -12.659 1.722 1.00 90.69 211 GLY A C 1
ATOM 1727 O O . GLY A 1 211 ? 11.224 -13.629 2.354 1.00 90.69 211 GLY A O 1
ATOM 1728 N N . GLU A 1 212 ? 12.023 -11.524 2.307 1.00 91.69 212 GLU A N 1
ATOM 1729 C CA . GLU A 1 212 ? 12.038 -11.306 3.748 1.00 91.69 212 GLU A CA 1
ATOM 1730 C C . GLU A 1 212 ? 10.823 -10.483 4.195 1.00 91.69 212 GLU A C 1
ATOM 1732 O O . GLU A 1 212 ? 10.264 -9.664 3.454 1.00 91.69 212 GLU A O 1
ATOM 1737 N N . LEU A 1 213 ? 10.383 -10.736 5.430 1.00 95.06 213 LEU A N 1
ATOM 1738 C CA . LEU A 1 213 ? 9.315 -9.980 6.068 1.00 95.06 213 LEU A CA 1
ATOM 1739 C C . LEU A 1 213 ? 9.916 -8.799 6.829 1.00 95.06 213 LEU A C 1
ATOM 1741 O O . LEU A 1 213 ? 10.678 -8.976 7.773 1.00 95.06 213 LEU A O 1
ATOM 1745 N N . HIS A 1 214 ? 9.515 -7.588 6.461 1.00 94.44 214 HIS A N 1
ATOM 1746 C CA . HIS A 1 214 ? 10.011 -6.360 7.073 1.00 94.44 214 HIS A CA 1
ATOM 1747 C C . HIS A 1 214 ? 8.933 -5.691 7.920 1.00 94.44 214 HIS A C 1
ATOM 1749 O O . HIS A 1 214 ? 7.845 -5.399 7.416 1.00 94.44 214 HIS A O 1
ATOM 1755 N N . ASN A 1 215 ? 9.260 -5.354 9.168 1.00 95.75 215 ASN A N 1
ATOM 1756 C CA . ASN A 1 215 ? 8.464 -4.424 9.968 1.00 95.75 215 ASN A CA 1
ATOM 1757 C C . ASN A 1 215 ? 8.770 -2.983 9.517 1.00 95.75 215 ASN A C 1
ATOM 1759 O O . ASN A 1 215 ? 9.897 -2.499 9.629 1.00 95.75 215 ASN A O 1
ATOM 1763 N N . LYS A 1 216 ? 7.766 -2.299 8.965 1.00 95.31 216 LYS A N 1
ATOM 1764 C CA . LYS A 1 216 ? 7.837 -0.908 8.490 1.00 95.31 216 LYS A CA 1
ATOM 1765 C C . LYS A 1 216 ? 7.469 0.115 9.570 1.00 95.31 216 LYS A C 1
ATOM 1767 O O . LYS A 1 216 ? 7.450 1.309 9.282 1.00 95.31 216 LYS A O 1
ATOM 1772 N N . GLY A 1 217 ? 7.234 -0.338 10.801 1.00 95.44 217 GLY A N 1
ATOM 1773 C CA . GLY A 1 217 ? 6.825 0.476 11.939 1.00 95.44 217 GLY A CA 1
ATOM 1774 C C . GLY A 1 217 ? 5.327 0.777 11.945 1.00 95.44 217 GLY A C 1
ATOM 1775 O O . GLY A 1 217 ? 4.553 0.240 11.152 1.00 95.44 217 GLY A O 1
ATOM 1776 N N . GLY A 1 218 ? 4.910 1.638 12.870 1.00 96.06 218 GLY A N 1
ATOM 1777 C CA . GLY A 1 218 ? 3.522 2.082 12.985 1.00 96.06 218 GLY A CA 1
ATOM 1778 C C . GLY A 1 218 ? 3.078 3.002 11.845 1.00 96.06 218 GLY A C 1
ATOM 1779 O O . GLY A 1 218 ? 3.887 3.584 11.122 1.00 96.06 218 GLY A O 1
ATOM 1780 N N . LEU A 1 219 ? 1.762 3.182 11.729 1.00 96.69 219 LEU A N 1
ATOM 1781 C CA . LEU A 1 219 ? 1.184 4.222 10.879 1.00 96.69 219 LEU A CA 1
ATOM 1782 C C . LEU A 1 219 ? 1.728 5.605 11.275 1.00 96.69 219 LEU A C 1
ATOM 1784 O O . LEU A 1 219 ? 1.857 5.918 12.458 1.00 96.69 219 LEU A O 1
ATOM 1788 N N . THR A 1 220 ? 2.007 6.457 10.287 1.00 95.75 220 THR A N 1
ATOM 1789 C CA . THR A 1 220 ? 2.608 7.786 10.504 1.00 95.75 220 THR A CA 1
ATOM 1790 C C . THR A 1 220 ? 1.745 8.678 11.381 1.00 95.75 220 THR A C 1
ATOM 1792 O O . THR A 1 220 ? 2.255 9.416 12.222 1.00 95.75 220 THR A O 1
ATOM 1795 N N . TRP A 1 221 ? 0.431 8.621 11.171 1.00 93.75 221 TRP A N 1
ATOM 1796 C CA . TRP A 1 221 ? -0.556 9.310 11.980 1.00 93.75 221 TRP A CA 1
ATOM 1797 C C . TRP A 1 221 ? -1.938 8.670 11.810 1.00 93.75 221 TRP A C 1
ATOM 1799 O O . TRP A 1 221 ? -2.344 8.280 10.710 1.00 93.75 221 TRP A O 1
ATOM 1809 N N . VAL A 1 222 ? -2.685 8.599 12.911 1.00 94.62 222 VAL A N 1
ATOM 1810 C CA . VAL A 1 222 ? -4.075 8.137 12.950 1.00 94.62 222 VAL A CA 1
ATOM 1811 C C . VAL A 1 222 ? -4.885 9.165 13.731 1.00 94.62 222 VAL A C 1
ATOM 1813 O O . VAL A 1 222 ? -4.568 9.461 14.881 1.00 94.62 222 VAL A O 1
ATOM 1816 N N . GLU A 1 223 ? -5.926 9.718 13.105 1.00 95.94 223 GLU A N 1
ATOM 1817 C CA . GLU A 1 223 ? -6.906 10.562 13.791 1.00 95.94 223 GLU A CA 1
ATOM 1818 C C . GLU A 1 223 ? -7.514 9.787 14.976 1.00 95.94 223 GLU A C 1
ATOM 1820 O O . GLU A 1 223 ? -8.044 8.699 14.747 1.00 95.94 223 GLU A O 1
ATOM 1825 N N . PRO A 1 224 ? -7.507 10.311 16.218 1.00 94.62 224 PRO A N 1
ATOM 1826 C CA . PRO A 1 224 ? -8.008 9.589 17.394 1.00 94.62 224 PRO A CA 1
ATOM 1827 C C . PRO A 1 224 ? -9.442 9.045 17.274 1.00 94.62 224 PRO A C 1
ATOM 1829 O O . PRO A 1 224 ? -9.777 8.030 17.883 1.00 94.62 224 PRO A O 1
ATOM 1832 N N . GLY A 1 225 ? -10.299 9.708 16.491 1.00 94.88 225 GLY A N 1
ATOM 1833 C CA . GLY A 1 225 ? -11.665 9.248 16.214 1.00 94.88 225 GLY A CA 1
ATOM 1834 C C . GLY A 1 225 ? -11.776 8.151 15.147 1.00 94.88 225 GLY A C 1
ATOM 1835 O O . GLY A 1 225 ? -12.852 7.581 14.976 1.00 94.88 225 GLY A O 1
ATOM 1836 N N . HIS A 1 226 ? -10.702 7.855 14.413 1.00 96.12 226 HIS A N 1
ATOM 1837 C CA . HIS A 1 226 ? -10.670 6.818 13.387 1.00 96.12 226 HIS A CA 1
ATOM 1838 C C . HIS A 1 226 ? -10.112 5.514 13.965 1.00 96.12 226 HIS A C 1
ATOM 1840 O O . HIS A 1 226 ? -8.938 5.186 13.820 1.00 96.12 226 HIS A O 1
ATOM 1846 N N . GLN A 1 227 ? -10.980 4.784 14.659 1.00 95.75 227 GLN A N 1
ATOM 1847 C CA . GLN A 1 227 ? -10.648 3.493 15.257 1.00 95.75 227 GLN A CA 1
ATOM 1848 C C . GLN A 1 227 ? -10.851 2.385 14.229 1.00 95.75 227 GLN A C 1
ATOM 1850 O O . GLN A 1 227 ? -11.938 2.275 13.662 1.00 95.75 227 GLN A O 1
ATOM 1855 N N . PHE A 1 228 ? -9.816 1.582 13.987 1.00 97.19 228 PHE A N 1
ATOM 1856 C CA . PHE A 1 228 ? -9.904 0.456 13.064 1.00 97.19 228 PHE A CA 1
ATOM 1857 C C . PHE A 1 228 ? -10.682 -0.705 13.670 1.00 97.19 228 PHE A C 1
ATOM 1859 O O . PHE A 1 228 ? -10.626 -0.957 14.873 1.00 97.19 228 PHE A O 1
ATOM 1866 N N . ASP A 1 229 ? -11.398 -1.425 12.815 1.00 97.44 229 ASP A N 1
ATOM 1867 C CA . ASP A 1 229 ? -12.160 -2.591 13.229 1.00 97.44 229 ASP A CA 1
ATOM 1868 C C . ASP A 1 229 ? -11.243 -3.794 13.473 1.00 97.44 229 ASP A C 1
ATOM 1870 O O . ASP A 1 229 ? -10.512 -4.239 12.580 1.00 97.44 229 ASP A O 1
ATOM 1874 N N . SER A 1 230 ? -11.288 -4.323 14.695 1.00 96.50 230 SER A N 1
ATOM 1875 C CA . SER A 1 230 ? -10.427 -5.423 15.120 1.00 96.50 230 SER A CA 1
ATOM 1876 C C . SER A 1 230 ? -10.721 -6.723 14.372 1.00 96.50 230 SER A C 1
ATOM 1878 O O . SER A 1 230 ? -9.780 -7.446 14.051 1.00 96.50 230 SER A O 1
ATOM 1880 N N . GLU A 1 231 ? -11.978 -7.015 14.025 1.00 97.12 231 GLU A N 1
ATOM 1881 C CA . GLU A 1 231 ? -12.323 -8.218 13.260 1.00 97.12 231 GLU A CA 1
ATOM 1882 C C . GLU A 1 231 ? -11.778 -8.134 11.831 1.00 97.12 231 GLU A C 1
ATOM 1884 O O . GLU A 1 231 ? -11.260 -9.118 11.295 1.00 97.12 231 GLU A O 1
ATOM 1889 N N . CYS A 1 232 ? -11.851 -6.956 11.207 1.00 97.44 232 CYS A N 1
ATOM 1890 C CA . CYS A 1 232 ? -11.293 -6.723 9.877 1.00 97.44 232 CYS A CA 1
ATOM 1891 C C . CYS A 1 232 ? -9.767 -6.876 9.873 1.00 97.44 232 CYS A C 1
ATOM 1893 O O . CYS A 1 232 ? -9.228 -7.552 8.991 1.00 97.44 232 CYS A O 1
ATOM 1895 N N . LEU A 1 233 ? -9.084 -6.306 10.872 1.00 97.25 233 LEU A N 1
ATOM 1896 C CA . LEU A 1 233 ? -7.637 -6.447 11.042 1.00 97.25 233 LEU A CA 1
ATOM 1897 C C . LEU A 1 233 ? -7.236 -7.910 11.260 1.00 97.25 233 LEU A C 1
ATOM 1899 O O . LEU A 1 233 ? -6.405 -8.435 10.520 1.00 97.25 233 LEU A O 1
ATOM 1903 N N . GLN A 1 234 ? -7.870 -8.599 12.212 1.00 97.50 234 GLN A N 1
ATOM 1904 C CA . GLN A 1 234 ? -7.585 -10.004 12.518 1.00 97.50 234 GLN A CA 1
ATOM 1905 C C . GLN A 1 234 ? -7.823 -10.917 11.310 1.00 97.50 234 GLN A C 1
ATOM 1907 O O . GLN A 1 234 ? -7.016 -11.806 11.031 1.00 97.50 234 GLN A O 1
ATOM 1912 N N . TYR A 1 235 ? -8.906 -10.688 10.561 1.00 96.50 235 TYR A N 1
ATOM 1913 C CA . TYR A 1 235 ? -9.236 -11.475 9.375 1.00 96.50 235 TYR A CA 1
ATOM 1914 C C . TYR A 1 235 ? -8.131 -11.405 8.313 1.00 96.50 235 TYR A C 1
ATOM 1916 O O . TYR A 1 235 ? -7.689 -12.434 7.792 1.00 96.50 235 TYR A O 1
ATOM 1924 N N . VAL A 1 236 ? -7.676 -10.192 7.993 1.00 96.38 236 VAL A N 1
ATOM 1925 C CA . VAL A 1 236 ? -6.664 -9.964 6.953 1.00 96.38 236 VAL A CA 1
ATOM 1926 C C . VAL A 1 236 ? -5.286 -10.391 7.435 1.00 96.38 236 VAL A C 1
ATOM 1928 O O . VAL A 1 236 ? -4.567 -11.047 6.684 1.00 96.38 236 VAL A O 1
ATOM 1931 N N . TRP A 1 237 ? -4.954 -10.124 8.699 1.00 96.88 237 TRP A N 1
ATOM 1932 C CA . TRP A 1 237 ? -3.727 -10.608 9.326 1.00 96.88 237 TRP A CA 1
ATOM 1933 C C . TRP A 1 237 ? -3.628 -12.136 9.268 1.00 96.88 237 TRP A C 1
ATOM 1935 O O . TRP A 1 237 ? -2.608 -12.682 8.855 1.00 96.88 237 TRP A O 1
ATOM 1945 N N . GLY A 1 238 ? -4.716 -12.851 9.570 1.00 96.12 238 GLY A N 1
ATOM 1946 C CA . GLY A 1 238 ? -4.759 -14.310 9.462 1.00 96.12 238 GLY A CA 1
ATOM 1947 C C . GLY A 1 238 ? -4.596 -14.831 8.027 1.00 96.12 238 GLY A C 1
ATOM 1948 O O . GLY A 1 238 ? -4.000 -15.888 7.812 1.00 96.12 238 GLY A O 1
ATOM 1949 N N . LEU A 1 239 ? -5.106 -14.118 7.016 1.00 95.38 239 LEU A N 1
ATOM 1950 C CA . LEU A 1 239 ? -4.853 -14.449 5.606 1.00 95.38 239 LEU A CA 1
ATOM 1951 C C . LEU A 1 239 ? -3.389 -14.219 5.223 1.00 95.38 239 LEU A C 1
ATOM 1953 O O . LEU A 1 239 ? -2.779 -15.097 4.614 1.00 95.38 239 LEU A O 1
ATOM 1957 N N . PHE A 1 240 ? -2.839 -13.072 5.612 1.00 96.06 240 PHE A N 1
ATOM 1958 C CA . PHE A 1 240 ? -1.453 -12.700 5.363 1.00 96.06 240 PHE A CA 1
ATOM 1959 C C . PHE A 1 240 ? -0.490 -13.726 5.969 1.00 96.06 240 PHE A C 1
ATOM 1961 O O . PHE A 1 240 ? 0.314 -14.318 5.252 1.00 96.06 240 PHE A O 1
ATOM 1968 N N . ARG A 1 241 ? -0.663 -14.049 7.255 1.00 94.94 241 ARG A N 1
ATOM 1969 C CA . ARG A 1 241 ? 0.150 -15.045 7.963 1.00 94.94 241 ARG A CA 1
ATOM 1970 C C . ARG A 1 241 ? 0.110 -16.424 7.329 1.00 94.94 241 ARG A C 1
ATOM 1972 O O . ARG A 1 241 ? 1.160 -17.022 7.125 1.00 94.94 241 ARG A O 1
ATOM 1979 N N . ARG A 1 242 ? -1.083 -16.931 6.998 1.00 94.69 242 ARG A N 1
ATOM 1980 C CA . ARG A 1 242 ? -1.204 -18.235 6.327 1.00 94.69 242 ARG A CA 1
ATOM 1981 C C . ARG A 1 242 ? -0.402 -18.257 5.033 1.00 94.69 242 ARG A C 1
ATOM 1983 O O . ARG A 1 242 ? 0.374 -19.177 4.824 1.00 94.69 242 ARG A O 1
ATOM 1990 N N . LYS A 1 243 ? -0.508 -17.200 4.226 1.00 94.44 243 LYS A N 1
ATOM 1991 C CA . LYS A 1 243 ? 0.235 -17.082 2.968 1.00 94.44 243 LYS A CA 1
ATOM 1992 C C . LYS A 1 243 ? 1.752 -17.090 3.190 1.00 94.44 243 LYS A C 1
ATOM 1994 O O . LYS A 1 243 ? 2.448 -17.753 2.431 1.00 94.44 243 LYS A O 1
ATOM 1999 N N . LEU A 1 244 ? 2.250 -16.401 4.219 1.00 94.38 244 LEU A N 1
ATOM 2000 C CA . LEU A 1 244 ? 3.674 -16.399 4.579 1.00 94.38 244 LEU A CA 1
ATOM 2001 C C . LEU A 1 244 ? 4.162 -17.794 4.993 1.00 94.38 244 LEU A C 1
ATOM 2003 O O . LEU A 1 244 ? 5.141 -18.291 4.436 1.00 94.38 244 LEU A O 1
ATOM 2007 N N . VAL A 1 245 ? 3.440 -18.450 5.906 1.00 93.44 245 VAL A N 1
ATOM 2008 C CA . VAL A 1 245 ? 3.770 -19.800 6.395 1.00 93.44 245 VAL A CA 1
ATOM 2009 C C . VAL A 1 245 ? 3.738 -20.823 5.259 1.00 93.44 245 VAL A C 1
ATOM 2011 O O . VAL A 1 245 ? 4.667 -21.618 5.126 1.00 93.44 245 VAL A O 1
ATOM 2014 N N . ASP A 1 246 ? 2.724 -20.764 4.393 1.00 94.38 246 ASP A N 1
ATOM 2015 C CA . ASP A 1 246 ? 2.580 -21.664 3.242 1.00 94.38 246 ASP A CA 1
ATOM 2016 C C . ASP A 1 246 ? 3.757 -21.549 2.253 1.00 94.38 246 ASP A C 1
ATOM 2018 O O . ASP A 1 246 ? 4.063 -22.505 1.540 1.00 94.38 246 ASP A O 1
ATOM 2022 N N . HIS A 1 247 ? 4.439 -20.398 2.223 1.00 93.56 247 HIS A N 1
ATOM 2023 C CA . HIS A 1 247 ? 5.610 -20.145 1.376 1.00 93.56 247 HIS A CA 1
ATOM 2024 C C . HIS A 1 247 ? 6.943 -20.234 2.138 1.00 93.56 247 HIS A C 1
ATOM 2026 O O . HIS A 1 247 ? 7.992 -19.971 1.554 1.00 93.56 247 HIS A O 1
ATOM 2032 N N . GLY A 1 248 ? 6.924 -20.643 3.412 1.00 92.31 248 GLY A N 1
ATOM 2033 C CA . GLY A 1 248 ? 8.127 -20.838 4.223 1.00 92.31 248 GLY A CA 1
ATOM 2034 C C . GLY A 1 248 ? 8.861 -19.547 4.590 1.00 92.31 248 GLY A C 1
ATOM 2035 O O . GLY A 1 248 ? 10.068 -19.596 4.819 1.00 92.31 248 GLY A O 1
ATOM 2036 N N . VAL A 1 249 ? 8.157 -18.413 4.620 1.00 92.69 249 VAL A N 1
ATOM 2037 C CA . VAL A 1 249 ? 8.710 -17.139 5.096 1.00 92.69 249 VAL A CA 1
ATOM 2038 C C . VAL A 1 249 ? 8.822 -17.183 6.620 1.00 92.69 249 VAL A C 1
ATOM 2040 O O . VAL A 1 249 ? 7.892 -17.628 7.295 1.00 92.69 249 VAL A O 1
ATOM 2043 N N . ASP A 1 250 ? 9.955 -16.728 7.153 1.00 87.44 250 ASP A N 1
ATOM 2044 C CA . ASP A 1 250 ? 10.154 -16.596 8.596 1.00 87.44 250 ASP A CA 1
ATOM 2045 C C . ASP A 1 250 ? 9.319 -15.431 9.147 1.00 87.44 250 ASP A C 1
ATOM 2047 O O . ASP A 1 250 ? 9.303 -14.338 8.581 1.00 87.44 250 ASP A O 1
ATOM 2051 N N . ILE A 1 251 ? 8.591 -15.685 10.233 1.00 86.44 251 ILE A N 1
ATOM 2052 C CA . ILE A 1 251 ? 7.663 -14.730 10.850 1.00 86.44 251 ILE A CA 1
ATOM 2053 C C . ILE A 1 251 ? 7.944 -14.514 12.340 1.00 86.44 251 ILE A C 1
ATOM 2055 O O . ILE A 1 251 ? 7.100 -13.931 13.018 1.00 86.44 251 ILE A O 1
ATOM 2059 N N . SER A 1 252 ? 9.095 -14.969 12.852 1.00 79.94 252 SER A N 1
ATOM 2060 C CA . SER A 1 252 ? 9.467 -14.817 14.268 1.00 79.94 252 SER A CA 1
ATOM 2061 C C . SER A 1 252 ? 9.360 -13.373 14.758 1.00 79.94 252 SER A C 1
ATOM 2063 O O . SER A 1 252 ? 8.876 -13.118 15.853 1.00 79.94 252 SER A O 1
ATOM 2065 N N . ASP A 1 253 ? 9.750 -12.416 13.918 1.00 68.25 253 ASP A N 1
ATOM 2066 C CA . ASP A 1 253 ? 9.794 -10.998 14.283 1.00 68.25 253 ASP A CA 1
ATOM 2067 C C . ASP A 1 253 ? 8.404 -10.343 14.327 1.00 68.25 253 ASP A C 1
ATOM 2069 O O . ASP A 1 253 ? 8.253 -9.254 14.877 1.00 68.25 253 ASP A O 1
ATOM 2073 N N . ALA A 1 254 ? 7.383 -10.992 13.757 1.00 70.19 254 ALA A N 1
ATOM 2074 C CA . ALA A 1 254 ? 6.003 -10.512 13.771 1.00 70.19 254 ALA A CA 1
ATOM 2075 C C . ALA A 1 254 ? 5.200 -10.994 14.995 1.00 70.19 254 ALA A C 1
ATOM 2077 O O . ALA A 1 254 ? 4.070 -10.537 15.186 1.00 70.19 254 ALA A O 1
ATOM 2078 N N . GLU A 1 255 ? 5.764 -11.901 15.803 1.00 63.94 255 GLU A N 1
ATOM 2079 C CA . GLU A 1 255 ? 5.185 -12.423 17.047 1.00 63.94 255 GLU A CA 1
ATOM 2080 C C . GLU A 1 255 ? 6.276 -12.567 18.123 1.00 63.94 255 GLU A C 1
ATOM 2082 O O . GLU A 1 255 ? 6.835 -13.651 18.289 1.00 63.94 255 GLU A O 1
ATOM 2087 N N . PRO A 1 256 ? 6.609 -11.495 18.865 1.00 53.06 256 PRO A N 1
ATOM 2088 C CA . PRO A 1 256 ? 7.343 -11.667 20.110 1.00 53.06 256 PRO A CA 1
ATOM 2089 C C . PRO A 1 256 ? 6.464 -12.450 21.102 1.00 53.06 256 PRO A C 1
ATOM 2091 O O . PRO A 1 256 ? 5.317 -12.064 21.326 1.00 53.06 256 PRO A O 1
ATOM 2094 N N . ASP A 1 257 ? 7.008 -13.551 21.635 1.00 43.28 257 ASP A N 1
ATOM 2095 C CA . ASP A 1 257 ? 6.388 -14.436 22.643 1.00 43.28 257 ASP A CA 1
ATOM 2096 C C . ASP A 1 257 ? 5.702 -13.699 23.815 1.00 43.28 257 ASP A C 1
ATOM 2098 O O . ASP A 1 257 ? 6.260 -12.685 24.309 1.00 43.28 257 ASP A O 1
#

Mean predicted aligned error: 16.48 Å

Radius of gyration: 30.96 Å; Cα contacts (8 Å, |Δi|>4): 232; chains: 1; bounding box: 88×69×62 Å

Solvent-accessible surface area (backbone atoms only — not comparable to full-atom values): 15597 Å² total; per-residue (Å²): 135,60,79,70,64,58,56,54,55,60,54,57,55,54,54,62,59,53,65,68,59,71,79,66,81,87,75,82,89,48,75,67,56,58,54,64,73,62,54,94,82,69,87,76,78,86,76,92,76,92,78,90,86,64,74,69,61,59,54,50,54,49,52,53,48,51,53,50,52,52,49,54,51,52,51,53,54,51,51,53,53,50,53,53,49,51,50,51,52,50,56,50,50,53,53,50,50,57,63,63,72,62,76,66,83,72,77,79,77,81,89,76,93,81,93,79,92,76,86,89,71,72,59,66,56,52,56,49,49,38,56,76,50,52,13,24,11,30,69,78,54,51,60,40,77,41,83,62,31,74,79,43,98,55,50,34,50,55,45,74,42,52,65,28,45,60,55,97,86,62,64,27,69,97,51,66,39,30,51,44,46,22,34,72,69,59,42,48,34,45,77,72,56,40,33,46,46,43,66,83,79,47,30,34,38,34,56,48,95,89,65,47,68,39,78,70,44,53,55,67,61,74,62,89,88,67,58,66,40,58,68,38,31,44,54,43,36,54,51,42,50,50,55,37,55,77,68,69,42,74,57,67,89,83,54,79,130

Secondary structure (DSSP, 8-state):
--HHHHHHHHHHHHHHHHHHHTT-------HHHHHHTT-S-S----------S-HHHHHHHHHHHHHHHHHHHHHHHHHHHHHHHHHHHHHHHHHHHHHHT--SPPPPPPP-----------HHHHHHHHHHTTTB-TTT--BBPPTGGGTSS---B-EEEESS-STTTT----SGGGEEEE-HHHHHHHHTTSEEE-TTT-EEEEE-TTS-EEEEEE-S---TT-PPPHHHHHHHHHHHHHHHHHTT---GGG---